Protein AF-W1WIL5-F1 (afdb_monomer)

Sequence (228 aa):
RIARNIQVMLQTEFELRQPVDPVGGSWYVETLAAELCEKIWTEFQTIESKGGIIAALKEGYPQAQVKAILEERFKNLAFRKDVAVGNNMYANMTEELLDPKPENQETLCQKRAAQIDEYLAGAESDAVVKAQATLEASTTEPGALIGLIELGALQKLTIRQIRKALDAGDISSETIEPIIAHRWTEQFEALRMRTEAYKQRTKDNVKVFLANMGPIPQHKPRADFSTG

Nearest PDB structures (foldseek):
  2xiq-assembly1_A  TM=7.903E-01  e=1.572E-05  Homo sapiens
  5req-assembly1_A  TM=6.987E-01  e=3.524E-05  Propionibacterium freudenreichii subsp. shermanii
  6oxd-assembly1_A  TM=7.758E-01  e=1.577E-04  Mycobacterium tuberculosis
  8gju-assembly2_L  TM=7.331E-01  e=1.488E-04  Homo sapiens
  8gju-assembly1_K  TM=7.292E-01  e=2.806E-04  Homo sapiens

pLDDT: mean 90.78, std 6.29, range [60.44, 98.56]

Solvent-accessible surface area (backbone atoms only — not comparable to full-atom values): 13749 Å² total; per-residue (Å²): 110,68,77,59,47,53,56,47,43,44,56,73,73,65,45,70,76,58,64,82,66,80,60,69,86,34,69,67,58,51,50,52,50,51,55,48,51,54,52,51,50,55,50,50,54,54,33,48,75,53,68,26,66,69,46,28,41,63,71,38,49,64,52,52,56,54,48,52,54,48,54,49,51,50,48,31,38,74,70,58,75,42,81,45,80,54,65,81,38,79,52,63,92,80,68,77,80,75,85,79,82,77,78,62,59,68,62,50,50,54,54,50,50,53,53,50,54,56,57,51,70,75,43,57,67,71,55,36,52,52,38,43,52,54,35,30,69,48,63,89,51,66,71,60,38,52,53,47,52,52,53,24,46,73,44,60,47,47,74,67,54,50,51,52,24,42,68,69,23,91,60,87,78,85,80,60,83,79,80,80,88,77,63,94,59,48,69,61,51,52,51,50,53,52,48,50,54,46,23,71,73,68,74,46,75,91,82,82,87,86,82,86,82,77,66,63,88,83,45,48,73,61,50,51,64,74,78,106

Structure (mmCIF, N/CA/C/O backbone):
data_AF-W1WIL5-F1
#
_entry.id   AF-W1WIL5-F1
#
loop_
_atom_site.group_PDB
_atom_site.id
_atom_site.type_symbol
_atom_site.label_atom_id
_atom_site.label_alt_id
_atom_site.label_comp_id
_atom_site.label_asym_id
_atom_site.label_entity_id
_atom_site.label_seq_id
_atom_site.pdbx_PDB_ins_code
_atom_site.Cartn_x
_atom_site.Cartn_y
_atom_site.Cartn_z
_atom_site.occupancy
_atom_site.B_iso_or_equiv
_atom_site.auth_seq_id
_atom_site.auth_comp_id
_atom_site.auth_asym_id
_atom_site.auth_atom_id
_atom_site.pdbx_PDB_model_num
ATOM 1 N N . ARG A 1 1 ? 17.143 -2.310 13.313 1.00 93.00 1 ARG A N 1
ATOM 2 C CA . ARG A 1 1 ? 18.545 -1.821 13.211 1.00 93.00 1 ARG A CA 1
ATOM 3 C C . ARG A 1 1 ? 18.923 -1.476 11.772 1.00 93.00 1 ARG A C 1
ATOM 5 O O . ARG A 1 1 ? 19.133 -0.305 11.519 1.00 93.00 1 ARG A O 1
ATOM 12 N N . ILE A 1 2 ? 18.949 -2.441 10.838 1.00 96.38 2 ILE A N 1
ATOM 13 C CA . ILE A 1 2 ? 19.385 -2.215 9.441 1.00 96.38 2 ILE A CA 1
ATOM 14 C C . ILE A 1 2 ? 18.593 -1.087 8.757 1.00 96.38 2 ILE A C 1
ATOM 16 O O . ILE A 1 2 ? 19.195 -0.103 8.351 1.00 96.38 2 ILE A O 1
ATOM 20 N N . ALA A 1 3 ? 17.257 -1.172 8.732 1.00 96.62 3 ALA A N 1
ATOM 21 C CA . ALA A 1 3 ? 16.403 -0.162 8.089 1.00 96.62 3 ALA A CA 1
ATOM 22 C C . ALA A 1 3 ? 16.653 1.274 8.594 1.00 96.62 3 ALA A C 1
ATOM 24 O O . ALA A 1 3 ? 16.718 2.210 7.806 1.00 96.62 3 ALA A O 1
ATOM 25 N N . ARG A 1 4 ? 16.866 1.442 9.908 1.00 96.94 4 ARG A N 1
ATOM 26 C CA . ARG A 1 4 ? 17.203 2.742 10.508 1.00 96.94 4 ARG A CA 1
ATOM 27 C C . ARG A 1 4 ? 18.601 3.206 10.098 1.00 96.94 4 ARG A C 1
ATOM 29 O O . ARG A 1 4 ? 18.774 4.367 9.755 1.00 96.94 4 ARG A O 1
ATOM 36 N N . ASN A 1 5 ? 19.593 2.317 10.142 1.00 97.12 5 ASN A N 1
ATOM 37 C CA . ASN A 1 5 ? 20.977 2.680 9.841 1.00 97.12 5 ASN A CA 1
ATOM 38 C C . ASN A 1 5 ? 21.163 3.106 8.381 1.00 97.12 5 ASN A C 1
ATOM 40 O O . ASN A 1 5 ? 21.984 3.976 8.135 1.00 97.12 5 ASN A O 1
ATOM 44 N N . ILE A 1 6 ? 20.385 2.562 7.436 1.00 96.69 6 ILE A N 1
ATOM 45 C CA . ILE A 1 6 ? 20.389 3.038 6.042 1.00 96.69 6 ILE A CA 1
ATOM 46 C C . ILE A 1 6 ? 20.091 4.540 5.990 1.00 96.69 6 ILE A C 1
ATOM 48 O O . ILE A 1 6 ? 20.844 5.286 5.376 1.00 96.69 6 ILE A O 1
ATOM 52 N N . GLN A 1 7 ? 19.053 5.003 6.693 1.00 95.19 7 GLN A N 1
ATOM 53 C CA . GLN A 1 7 ? 18.727 6.432 6.742 1.00 95.19 7 GLN A CA 1
ATOM 54 C C . GLN A 1 7 ? 19.847 7.259 7.384 1.00 95.19 7 GLN A C 1
ATOM 56 O O . GLN A 1 7 ? 20.157 8.338 6.892 1.00 95.19 7 GLN A O 1
ATOM 61 N N . VAL A 1 8 ? 20.476 6.745 8.448 1.00 95.12 8 VAL A N 1
ATOM 62 C CA . VAL A 1 8 ? 21.611 7.420 9.101 1.00 95.12 8 VAL A CA 1
ATOM 63 C C . VAL A 1 8 ? 22.783 7.562 8.129 1.00 95.12 8 VAL A C 1
ATOM 65 O O . VAL A 1 8 ? 23.245 8.677 7.927 1.00 95.12 8 VAL A O 1
ATOM 68 N N . MET A 1 9 ? 23.196 6.484 7.453 1.00 95.50 9 MET A N 1
ATOM 69 C CA . MET A 1 9 ? 24.290 6.519 6.470 1.00 95.50 9 MET A CA 1
ATOM 70 C C . MET A 1 9 ? 24.007 7.519 5.336 1.00 95.50 9 MET A C 1
ATOM 72 O O . MET A 1 9 ? 24.861 8.343 5.017 1.00 95.50 9 MET A O 1
ATOM 76 N N . LEU A 1 10 ? 22.785 7.526 4.783 1.00 94.94 10 LEU A N 1
ATOM 77 C CA . LEU A 1 10 ? 22.356 8.512 3.773 1.00 94.94 10 LEU A CA 1
ATOM 78 C C . LEU A 1 10 ? 22.500 9.962 4.257 1.00 94.94 10 LEU A C 1
ATOM 80 O O . LEU A 1 10 ? 22.855 10.837 3.471 1.00 94.94 10 LEU A O 1
ATOM 84 N N . GLN A 1 11 ? 22.262 10.221 5.543 1.00 93.56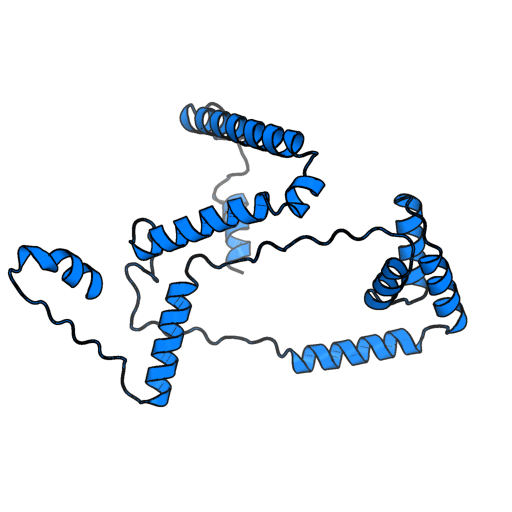 11 GLN A N 1
ATOM 85 C CA . GLN A 1 11 ? 22.325 11.564 6.121 1.00 93.56 11 GLN A CA 1
ATOM 86 C C . GLN A 1 11 ? 23.726 12.007 6.548 1.00 93.56 11 GLN A C 1
ATOM 88 O O . GLN A 1 11 ? 24.012 13.210 6.488 1.00 93.56 11 GLN A O 1
ATOM 93 N N . THR A 1 12 ? 24.545 11.086 7.063 1.00 93.69 12 THR A N 1
ATOM 94 C CA . THR A 1 12 ? 25.808 11.408 7.746 1.00 93.69 12 THR A CA 1
ATOM 95 C C . THR A 1 12 ? 27.050 11.028 6.957 1.00 93.69 12 THR A C 1
ATOM 97 O O . THR A 1 12 ? 28.085 11.638 7.182 1.00 93.69 12 THR A O 1
ATOM 100 N N . GLU A 1 13 ? 26.967 10.041 6.063 1.00 95.38 13 GLU A N 1
ATOM 101 C CA . GLU A 1 13 ? 28.122 9.532 5.307 1.00 95.38 13 GLU A CA 1
ATOM 102 C C . GLU A 1 13 ? 28.045 9.894 3.822 1.00 95.38 13 GLU A C 1
ATOM 104 O O . GLU A 1 13 ? 29.056 10.242 3.224 1.00 95.38 13 GLU A O 1
ATOM 109 N N . PHE A 1 14 ? 26.847 9.856 3.227 1.00 93.75 14 PHE A N 1
ATOM 110 C CA . PHE A 1 14 ? 26.652 10.159 1.801 1.00 93.75 14 PHE A CA 1
ATOM 111 C C . PHE A 1 14 ? 26.292 11.625 1.513 1.00 93.75 14 PHE A C 1
ATOM 113 O O . PHE A 1 14 ? 26.067 11.979 0.361 1.00 93.75 14 PHE A O 1
ATOM 120 N N . GLU A 1 15 ? 26.204 12.464 2.551 1.00 85.56 15 GLU A N 1
ATOM 121 C CA . GLU A 1 15 ? 25.925 13.909 2.471 1.00 85.56 15 GLU A CA 1
ATOM 122 C C . GLU A 1 15 ? 24.695 14.315 1.629 1.00 85.56 15 GLU A C 1
ATOM 124 O O . GLU A 1 15 ? 24.558 15.474 1.249 1.00 85.56 15 GLU A O 1
ATOM 129 N N . LEU A 1 16 ? 23.714 13.424 1.432 1.00 90.06 16 LEU A N 1
ATOM 130 C CA . LEU A 1 16 ? 22.527 13.663 0.586 1.00 90.06 16 LEU A CA 1
ATOM 131 C C . LEU A 1 16 ? 21.561 14.749 1.105 1.00 90.06 16 LEU A C 1
ATOM 133 O O . LEU A 1 16 ? 20.475 14.933 0.562 1.00 90.06 16 LEU A O 1
ATOM 137 N N . ARG A 1 17 ? 21.926 15.463 2.173 1.00 92.75 17 ARG A N 1
ATOM 138 C CA . ARG A 1 17 ? 21.179 16.615 2.701 1.00 92.75 17 ARG A CA 1
ATOM 139 C C . ARG A 1 17 ? 21.551 17.930 2.011 1.00 92.75 17 ARG A C 1
ATOM 141 O O . ARG A 1 17 ? 20.881 18.930 2.256 1.00 92.75 17 ARG A O 1
ATOM 148 N N . GLN A 1 18 ? 22.617 17.947 1.212 1.00 91.31 18 GLN A N 1
ATOM 149 C CA . GLN A 1 18 ? 23.102 19.136 0.518 1.00 91.31 18 GLN A CA 1
ATOM 150 C C . GLN A 1 18 ? 23.731 18.760 -0.838 1.00 91.31 18 GLN A C 1
ATOM 152 O O . GLN A 1 18 ? 24.445 17.761 -0.904 1.00 91.31 18 GLN A O 1
ATOM 157 N N . PRO A 1 19 ? 23.513 19.544 -1.911 1.00 92.62 19 PRO A N 1
ATOM 158 C CA . PRO A 1 19 ? 22.674 20.746 -1.986 1.00 92.62 19 PRO A CA 1
ATOM 159 C C . PRO A 1 19 ? 21.167 20.430 -1.938 1.00 92.62 19 PRO A C 1
ATOM 161 O O . PRO A 1 19 ? 20.758 19.273 -1.998 1.00 92.62 19 PRO A O 1
ATOM 164 N N . VAL A 1 20 ? 20.338 21.472 -1.808 1.00 94.50 20 VAL A N 1
ATOM 165 C CA . VAL A 1 20 ? 18.885 21.344 -2.003 1.00 94.50 20 VAL A CA 1
ATOM 166 C C . VAL A 1 20 ? 18.628 20.987 -3.465 1.00 94.50 20 VAL A C 1
ATOM 168 O O . VAL A 1 20 ? 19.189 21.633 -4.343 1.00 94.50 20 VAL A O 1
ATOM 171 N N . ASP A 1 21 ? 17.790 19.973 -3.689 1.00 94.81 21 ASP A N 1
ATOM 172 C CA . ASP A 1 21 ? 17.405 19.461 -5.009 1.00 94.81 21 ASP A CA 1
ATOM 173 C C . ASP A 1 21 ? 18.592 19.251 -5.978 1.00 94.81 21 ASP A C 1
ATOM 175 O O . ASP A 1 21 ? 18.739 19.961 -6.974 1.00 94.81 21 ASP A O 1
ATOM 179 N N . PRO A 1 22 ? 19.469 18.263 -5.712 1.00 93.62 22 PRO A N 1
ATOM 180 C CA . PRO A 1 22 ? 20.665 18.039 -6.525 1.00 93.62 22 PRO A CA 1
ATOM 181 C C . PRO A 1 22 ? 20.364 17.610 -7.969 1.00 93.62 22 PRO A C 1
ATOM 183 O O . PRO A 1 22 ? 21.276 17.588 -8.794 1.00 93.62 22 PRO A O 1
ATOM 186 N N . VAL A 1 23 ? 19.120 17.225 -8.273 1.00 94.94 23 VAL A N 1
ATOM 187 C CA . VAL A 1 23 ? 18.687 16.818 -9.617 1.00 94.94 23 VAL A CA 1
ATOM 188 C C . VAL A 1 23 ? 17.998 17.947 -10.387 1.00 94.94 23 VAL A C 1
ATOM 190 O O . VAL A 1 23 ? 17.728 17.765 -11.575 1.00 94.94 23 VAL A O 1
ATOM 193 N N . GLY A 1 24 ? 17.755 19.099 -9.754 1.00 95.31 24 GLY A N 1
ATOM 194 C CA . GLY A 1 24 ? 17.152 20.269 -10.386 1.00 95.31 24 GLY A CA 1
ATOM 195 C C . GLY A 1 24 ? 17.955 20.745 -11.599 1.00 95.31 24 GLY A C 1
ATOM 196 O O . GLY A 1 24 ? 19.186 20.826 -11.573 1.00 95.31 24 GLY A O 1
ATOM 197 N N . GLY A 1 25 ? 17.260 21.020 -12.700 1.00 95.75 25 GLY A N 1
ATOM 198 C CA . GLY A 1 25 ? 17.864 21.365 -13.990 1.00 95.75 25 GLY A CA 1
ATOM 199 C C . GLY A 1 25 ? 18.382 20.170 -14.801 1.00 95.75 25 GLY A C 1
ATOM 200 O O . GLY A 1 25 ? 18.857 20.355 -15.925 1.00 95.75 25 GLY A O 1
ATOM 201 N N . SER A 1 26 ? 18.277 18.938 -14.291 1.00 97.94 26 SER A N 1
ATOM 202 C CA . SER A 1 26 ? 18.543 17.736 -15.084 1.00 97.94 26 SER A CA 1
ATOM 203 C C . SER A 1 26 ? 17.510 17.609 -16.194 1.00 97.94 26 SER A C 1
ATOM 205 O O . SER A 1 26 ? 16.343 17.346 -15.924 1.00 97.94 26 SER A O 1
ATOM 207 N N . TRP A 1 27 ? 17.942 17.710 -17.453 1.00 97.25 27 TRP A N 1
ATOM 208 C CA . TRP A 1 27 ? 17.042 17.589 -18.605 1.00 97.25 27 TRP A CA 1
ATOM 209 C C . TRP A 1 27 ? 16.1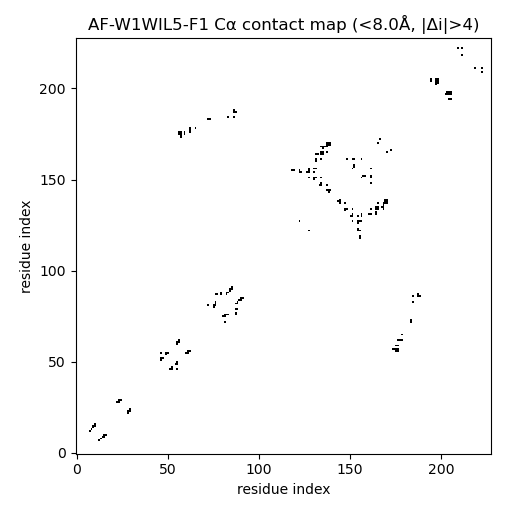36 16.349 -18.524 1.00 97.25 27 TRP A C 1
ATOM 211 O O . TRP A 1 27 ? 14.941 16.445 -18.785 1.00 97.25 27 TRP A O 1
ATOM 221 N N . TYR A 1 28 ? 16.674 15.199 -18.103 1.00 97.88 28 TYR A N 1
ATOM 222 C CA . TYR A 1 28 ? 15.898 13.963 -17.978 1.00 97.88 28 TYR A CA 1
ATOM 223 C C . TYR A 1 28 ? 14.867 14.017 -16.842 1.00 97.88 28 TYR A C 1
ATOM 225 O O . TYR A 1 28 ? 13.704 13.682 -17.059 1.00 97.88 28 TYR A O 1
ATOM 233 N N . VAL A 1 29 ? 15.277 14.433 -15.639 1.00 97.81 29 VAL A N 1
ATOM 234 C CA . VAL A 1 29 ? 14.386 14.437 -14.465 1.00 97.81 29 VAL A CA 1
ATOM 235 C C . VAL A 1 29 ? 13.316 15.515 -14.607 1.00 97.81 29 VAL A C 1
ATOM 237 O O . VAL A 1 29 ? 12.156 15.235 -14.331 1.00 97.81 29 VAL A O 1
ATOM 240 N N . GLU A 1 30 ? 13.680 16.695 -15.108 1.00 97.94 30 GLU A N 1
ATOM 241 C CA . GLU A 1 30 ? 12.746 17.795 -15.374 1.00 97.94 30 GLU A CA 1
ATOM 242 C C . GLU A 1 30 ? 11.703 17.401 -16.424 1.00 97.94 30 GLU A C 1
ATOM 244 O O . GLU A 1 30 ? 10.508 17.615 -16.229 1.00 97.94 30 GLU A O 1
ATOM 249 N N . THR A 1 31 ? 12.130 16.751 -17.514 1.00 98.12 31 THR A N 1
ATOM 250 C CA . THR A 1 31 ? 11.200 16.268 -18.548 1.00 98.12 31 THR A CA 1
ATOM 251 C C . THR A 1 31 ? 10.247 15.221 -17.976 1.00 98.12 31 THR A C 1
ATOM 253 O O . THR A 1 31 ? 9.035 15.318 -18.160 1.00 98.12 31 THR A O 1
ATOM 256 N N . LEU A 1 32 ? 10.768 14.247 -17.224 1.00 98.06 32 LEU A N 1
ATOM 257 C CA . LEU A 1 32 ? 9.941 13.211 -16.607 1.00 98.06 32 LEU A CA 1
ATOM 258 C C . LEU A 1 32 ? 8.972 13.793 -15.563 1.00 98.06 32 LEU A C 1
ATOM 260 O O . LEU A 1 32 ? 7.831 13.339 -15.465 1.00 98.06 32 LEU A O 1
ATOM 264 N N . ALA A 1 33 ? 9.403 14.796 -14.796 1.00 97.81 33 ALA A N 1
ATOM 265 C CA . ALA A 1 33 ? 8.557 15.500 -13.841 1.00 97.81 33 ALA A CA 1
ATOM 266 C C . ALA A 1 33 ? 7.420 16.250 -14.550 1.00 97.81 33 ALA A C 1
ATOM 268 O O . ALA A 1 33 ? 6.270 16.146 -14.123 1.00 97.81 33 ALA A O 1
ATOM 269 N N . ALA A 1 34 ? 7.712 16.936 -15.659 1.00 98.12 34 ALA A N 1
ATOM 270 C CA . ALA A 1 34 ? 6.701 17.609 -16.471 1.00 98.12 34 ALA A CA 1
ATOM 271 C C . ALA A 1 34 ? 5.668 16.616 -17.033 1.00 98.12 34 ALA A C 1
ATOM 273 O O . ALA A 1 34 ? 4.467 16.807 -16.836 1.00 98.12 34 ALA A O 1
ATOM 274 N N . GLU A 1 35 ? 6.116 15.508 -17.633 1.00 98.38 35 GLU A N 1
ATOM 275 C CA . GLU A 1 35 ? 5.221 14.460 -18.145 1.00 98.38 35 GLU A CA 1
ATOM 276 C C . GLU A 1 35 ? 4.346 13.841 -17.044 1.00 98.38 35 GLU A C 1
ATOM 278 O O . GLU A 1 35 ? 3.175 13.517 -17.269 1.00 98.38 35 GLU A O 1
ATOM 283 N N . LEU A 1 36 ? 4.905 13.646 -15.846 1.00 98.12 36 LEU A N 1
ATOM 284 C CA . LEU A 1 36 ? 4.160 13.132 -14.701 1.00 98.12 36 LEU A CA 1
ATOM 285 C C . LEU A 1 36 ? 3.073 14.123 -14.270 1.00 98.12 36 LEU A C 1
ATOM 287 O O . LEU A 1 36 ? 1.929 13.713 -14.067 1.00 98.12 36 LEU A O 1
ATOM 291 N N . CYS A 1 37 ? 3.404 15.412 -14.174 1.00 98.50 37 CYS A N 1
ATOM 292 C CA . CYS A 1 37 ? 2.454 16.472 -13.844 1.00 98.50 37 CYS A CA 1
ATOM 293 C C . CYS A 1 37 ? 1.302 16.545 -14.855 1.00 98.50 37 CYS A C 1
ATOM 295 O O . CYS A 1 37 ? 0.145 16.611 -14.444 1.00 98.50 37 CYS A O 1
ATOM 297 N N . GLU A 1 38 ? 1.586 16.473 -16.158 1.00 98.56 38 GLU A N 1
ATOM 298 C CA . GLU A 1 38 ? 0.558 16.488 -17.211 1.00 98.56 38 GLU A CA 1
ATOM 299 C C . GLU A 1 38 ? -0.405 15.296 -17.105 1.00 98.56 38 GLU A C 1
ATOM 301 O O . GLU A 1 38 ? -1.629 15.457 -17.188 1.00 98.56 38 GLU A O 1
ATOM 306 N N . LYS A 1 39 ? 0.130 14.092 -16.871 1.00 98.25 39 LYS A N 1
ATOM 307 C CA . LYS A 1 39 ? -0.680 12.875 -16.700 1.00 98.25 39 LYS A CA 1
ATOM 308 C C . LYS A 1 39 ? -1.532 12.935 -15.436 1.00 98.25 39 LYS A C 1
ATOM 310 O O . LYS A 1 39 ? -2.718 12.620 -15.491 1.00 98.25 39 LYS A O 1
ATOM 315 N N . ILE A 1 40 ? -0.954 13.378 -14.318 1.00 98.19 40 ILE A N 1
ATOM 316 C CA . ILE A 1 40 ? -1.680 13.572 -13.056 1.00 98.19 40 ILE A CA 1
ATOM 317 C C . ILE A 1 40 ? -2.800 14.599 -13.243 1.00 98.19 40 ILE A C 1
ATOM 319 O O . ILE A 1 40 ? -3.926 14.359 -12.814 1.00 98.19 40 ILE A O 1
ATOM 323 N N . TRP A 1 41 ? -2.524 15.719 -13.913 1.00 98.38 41 TRP A N 1
ATOM 324 C CA . TRP A 1 41 ? -3.522 16.757 -14.165 1.00 98.38 41 TRP A CA 1
ATOM 325 C C . TRP A 1 41 ? -4.695 16.245 -15.007 1.00 98.38 41 TRP A C 1
ATOM 327 O O . TRP A 1 41 ? -5.855 16.491 -14.677 1.00 98.38 41 TRP A O 1
ATOM 337 N N . THR A 1 42 ? -4.400 15.469 -16.050 1.00 98.38 42 THR A N 1
ATOM 338 C CA . THR A 1 42 ? -5.420 14.816 -16.885 1.00 98.38 42 THR A CA 1
ATOM 339 C C . THR A 1 42 ? -6.293 13.859 -16.062 1.00 98.38 42 THR A C 1
ATOM 341 O O . THR A 1 42 ? -7.518 13.832 -16.212 1.00 98.38 42 THR A O 1
ATOM 344 N N . GLU A 1 43 ? -5.685 13.098 -15.149 1.00 97.69 43 GLU A N 1
ATOM 345 C CA . GLU A 1 43 ? -6.414 12.201 -14.247 1.00 97.69 43 GLU A CA 1
ATOM 346 C C . GLU A 1 43 ? -7.314 12.984 -13.277 1.00 97.69 43 GLU A C 1
ATOM 348 O O . GLU A 1 43 ? -8.480 12.630 -13.095 1.00 97.69 43 GLU A O 1
ATOM 353 N N . PHE A 1 44 ? -6.830 14.101 -12.720 1.00 97.75 44 PHE A N 1
ATOM 354 C CA . PHE A 1 44 ? -7.644 14.995 -11.889 1.00 97.75 44 PHE A CA 1
ATOM 355 C C . PHE A 1 44 ? -8.867 15.517 -12.642 1.00 97.75 44 PHE A C 1
ATOM 357 O O . PHE A 1 44 ? -9.980 15.431 -12.130 1.00 97.75 44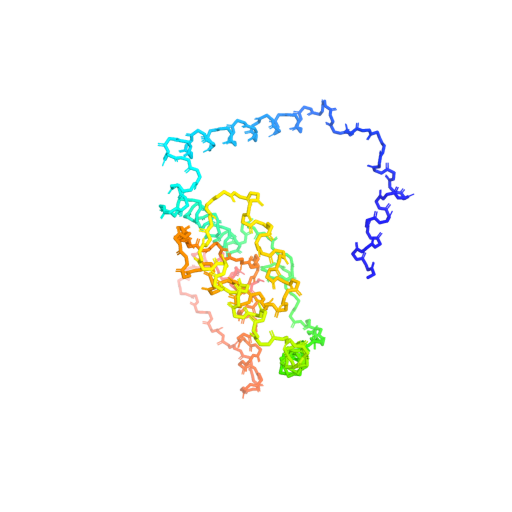 PHE A O 1
ATOM 364 N N . GLN A 1 45 ? -8.693 15.998 -13.874 1.00 98.25 45 GLN A N 1
ATOM 365 C CA . GLN A 1 45 ? -9.811 16.463 -14.702 1.00 98.25 45 GLN A CA 1
ATOM 366 C C . GLN A 1 45 ? -10.833 15.349 -14.966 1.00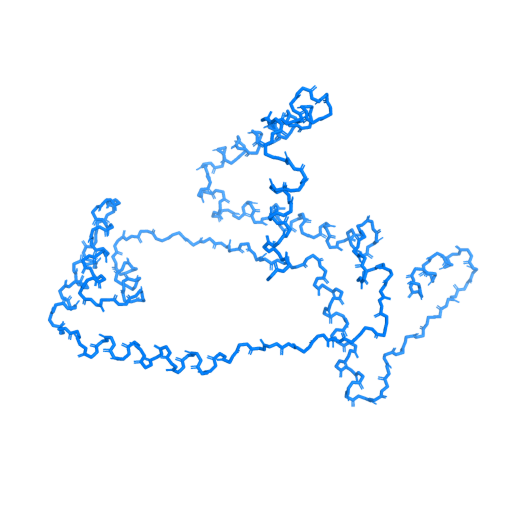 98.25 45 GLN A C 1
ATOM 368 O O . GLN A 1 45 ? -12.040 15.597 -14.957 1.00 98.25 45 GLN A O 1
ATOM 373 N N . THR A 1 46 ? -10.364 14.114 -15.149 1.00 97.62 46 THR A N 1
ATOM 374 C CA . THR A 1 46 ? -11.232 12.941 -15.307 1.00 97.62 46 THR A CA 1
ATOM 375 C C . THR A 1 46 ? -12.048 12.684 -14.039 1.00 97.62 46 THR A C 1
ATOM 377 O O . THR A 1 46 ? -13.263 12.504 -14.126 1.00 97.62 46 THR A O 1
ATOM 380 N N . ILE A 1 47 ? -11.425 12.735 -12.859 1.00 97.62 47 ILE A N 1
ATOM 381 C CA . ILE A 1 47 ? -12.113 12.578 -11.567 1.00 97.62 47 ILE A CA 1
ATOM 382 C C . ILE A 1 47 ? -13.138 13.700 -11.345 1.00 97.62 47 ILE A C 1
ATOM 384 O O . ILE A 1 47 ? -14.274 13.425 -10.959 1.00 97.62 47 ILE A O 1
ATOM 388 N N . GLU A 1 48 ? -12.787 14.951 -11.643 1.00 97.69 48 GLU A N 1
ATOM 389 C CA . GLU A 1 48 ? -13.713 16.084 -11.528 1.00 97.69 48 GLU A CA 1
ATOM 390 C C . GLU A 1 48 ? -14.913 15.937 -12.476 1.00 97.69 48 GLU A C 1
ATOM 392 O O . GLU A 1 48 ? -16.054 16.159 -12.071 1.00 97.69 48 GLU A O 1
ATOM 397 N N . SER A 1 49 ? -14.697 15.455 -13.707 1.00 97.25 49 SER A N 1
ATOM 398 C CA . SER A 1 49 ? -15.784 15.194 -14.668 1.00 97.25 49 SER A CA 1
ATOM 399 C C . SER A 1 49 ? -16.787 14.132 -14.193 1.00 97.25 49 SER A C 1
ATOM 401 O O . SER A 1 49 ? -17.935 14.122 -14.636 1.00 97.25 49 SER A O 1
ATOM 403 N N . LYS A 1 50 ? -16.376 13.268 -13.256 1.00 95.25 50 LYS A N 1
ATOM 404 C CA . LYS A 1 50 ? -17.213 12.247 -12.608 1.00 95.25 50 LYS A CA 1
ATOM 405 C C . LYS A 1 50 ? -17.980 12.769 -11.388 1.00 95.25 50 LYS A C 1
ATOM 407 O O . LYS A 1 50 ? -18.650 11.995 -10.713 1.00 95.25 50 LYS A O 1
ATOM 412 N N . GLY A 1 51 ? -17.885 14.064 -11.084 1.00 95.69 51 GLY A N 1
ATOM 413 C CA . GLY A 1 51 ? -18.485 14.658 -9.886 1.00 95.69 51 GLY A CA 1
ATOM 414 C C . GLY A 1 51 ? -17.578 14.599 -8.654 1.00 95.69 51 GLY A C 1
ATOM 415 O O . GLY A 1 51 ? -18.072 14.657 -7.527 1.00 95.69 51 GLY A O 1
ATOM 416 N N . GLY A 1 52 ? -16.264 14.475 -8.859 1.00 96.75 52 GLY A N 1
ATOM 417 C CA . GLY A 1 52 ? -15.249 14.502 -7.808 1.00 96.75 52 GLY A CA 1
ATOM 418 C C . GLY A 1 52 ? -14.899 13.125 -7.235 1.00 96.75 52 GLY A C 1
ATOM 419 O O . GLY A 1 52 ? -15.469 12.090 -7.591 1.00 96.75 52 GLY A O 1
ATOM 420 N N . ILE A 1 53 ? -13.932 13.109 -6.310 1.00 95.56 53 ILE A N 1
ATOM 421 C CA . ILE A 1 53 ? -13.320 11.866 -5.809 1.00 95.56 53 ILE A CA 1
ATOM 422 C C . ILE A 1 53 ? -14.309 10.932 -5.102 1.00 95.56 53 ILE A C 1
ATOM 424 O O . ILE A 1 53 ? -14.218 9.718 -5.256 1.00 95.56 53 ILE A O 1
ATOM 428 N N . ILE A 1 54 ? -15.279 11.472 -4.360 1.00 94.62 54 ILE A N 1
ATOM 429 C CA . ILE A 1 54 ? -16.255 10.656 -3.623 1.00 94.62 54 ILE A CA 1
ATOM 430 C C . ILE A 1 54 ? -17.163 9.903 -4.602 1.00 94.62 54 ILE A C 1
ATOM 432 O O . ILE A 1 54 ? -17.358 8.699 -4.448 1.00 94.62 54 ILE A O 1
ATOM 436 N N . ALA A 1 55 ? -17.679 10.582 -5.631 1.00 95.19 55 ALA A N 1
ATOM 437 C CA . ALA A 1 55 ? -18.498 9.952 -6.665 1.00 95.19 55 ALA A CA 1
ATOM 438 C C . ALA A 1 55 ? -17.691 8.901 -7.444 1.00 95.19 55 ALA A C 1
ATOM 440 O O . ALA A 1 55 ? -18.133 7.760 -7.576 1.00 95.19 55 ALA A O 1
ATOM 441 N N . ALA A 1 56 ? -16.461 9.235 -7.846 1.00 96.50 56 ALA A N 1
ATOM 442 C CA . ALA A 1 56 ? -15.569 8.303 -8.533 1.00 96.50 56 ALA A CA 1
ATOM 443 C C . ALA A 1 56 ? -15.252 7.045 -7.697 1.00 96.50 56 ALA A C 1
ATOM 445 O O . ALA A 1 56 ? -15.183 5.944 -8.242 1.00 96.50 56 ALA A O 1
ATOM 446 N N . LEU A 1 57 ? -15.087 7.183 -6.376 1.00 95.88 57 LEU A N 1
ATOM 447 C CA . LEU A 1 57 ? -14.864 6.056 -5.464 1.00 95.88 57 LEU A CA 1
ATOM 448 C C . LEU A 1 57 ? -16.103 5.169 -5.305 1.00 95.88 57 LEU A C 1
ATOM 450 O O . LEU A 1 57 ? -15.948 3.949 -5.231 1.00 95.88 57 LEU A O 1
ATOM 454 N N . LYS A 1 58 ? -17.312 5.749 -5.279 1.00 94.38 58 LYS A N 1
ATOM 455 C CA . LYS A 1 58 ? -18.576 4.986 -5.270 1.00 94.38 58 LYS A CA 1
ATOM 456 C C . LYS A 1 58 ? -18.788 4.208 -6.565 1.00 94.38 58 LYS A C 1
ATOM 458 O O . LYS A 1 58 ? -19.299 3.096 -6.531 1.00 94.38 58 LYS A O 1
ATOM 463 N N . GLU A 1 59 ? -18.377 4.782 -7.693 1.00 95.00 59 GLU A N 1
ATOM 464 C CA . GLU A 1 59 ? -18.374 4.108 -8.997 1.00 95.00 59 GLU A CA 1
ATOM 465 C C . GLU A 1 59 ? -17.280 3.033 -9.120 1.00 95.00 59 GLU A C 1
ATOM 467 O O . GLU A 1 59 ? -17.277 2.273 -10.087 1.00 95.00 59 GLU A O 1
ATOM 472 N N . GLY A 1 60 ? -16.333 2.966 -8.177 1.00 96.12 60 GLY A N 1
ATOM 473 C CA . GLY A 1 60 ? -15.220 2.016 -8.213 1.00 96.12 60 GLY A CA 1
ATOM 474 C C . GLY A 1 60 ? -14.124 2.368 -9.227 1.00 96.12 60 GLY A C 1
ATOM 475 O O . GLY A 1 60 ? -13.345 1.497 -9.619 1.00 96.12 60 GLY A O 1
ATOM 476 N N . TYR A 1 61 ? -14.058 3.621 -9.691 1.00 96.38 61 TYR A N 1
ATOM 477 C CA . TYR A 1 61 ? -13.157 4.016 -10.776 1.00 96.38 61 TYR A CA 1
ATOM 478 C C . TYR A 1 61 ? -11.665 3.860 -10.409 1.00 96.38 61 TYR A C 1
ATOM 480 O O . TYR A 1 61 ? -10.966 3.127 -11.116 1.00 96.38 61 TYR A O 1
ATOM 488 N N . PRO A 1 62 ? -11.150 4.432 -9.297 1.00 96.44 62 PRO A N 1
ATOM 489 C CA . PRO A 1 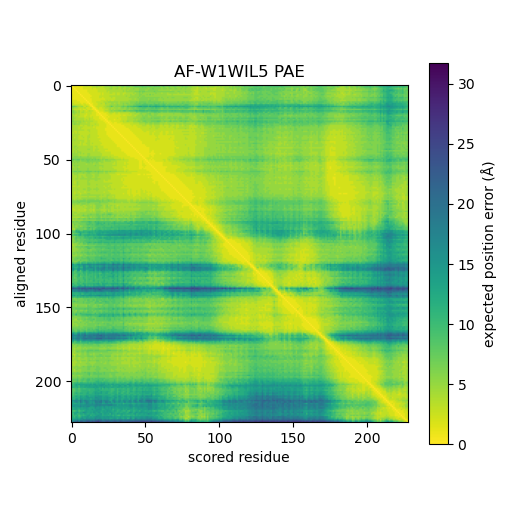62 ? -9.756 4.215 -8.898 1.00 96.44 62 PRO A CA 1
ATOM 490 C C . PRO A 1 62 ? -9.425 2.737 -8.642 1.00 96.44 62 PRO A C 1
ATOM 492 O O . PRO A 1 62 ? -8.338 2.271 -8.986 1.00 96.44 62 PRO A O 1
ATOM 495 N N . GLN A 1 63 ? -10.369 1.984 -8.071 1.00 97.25 63 GLN A N 1
ATOM 496 C CA . GLN A 1 63 ? -10.220 0.561 -7.774 1.00 97.25 63 GLN A CA 1
ATOM 497 C C . GLN A 1 63 ? -10.002 -0.245 -9.058 1.00 97.25 63 GLN A C 1
ATOM 499 O O . GLN A 1 63 ? -9.082 -1.062 -9.121 1.00 97.25 63 GLN A O 1
ATOM 504 N N . ALA A 1 64 ? -10.798 0.020 -10.098 1.00 96.81 64 ALA A N 1
ATOM 505 C CA . ALA A 1 64 ? -10.659 -0.630 -11.396 1.00 96.81 64 ALA A CA 1
ATOM 506 C C . ALA A 1 64 ? -9.299 -0.329 -12.050 1.00 96.81 64 ALA A C 1
ATOM 508 O O . ALA A 1 64 ? -8.638 -1.251 -12.532 1.00 96.81 64 ALA A O 1
ATOM 509 N N . GLN A 1 65 ? -8.844 0.928 -12.004 1.00 96.69 65 GLN A N 1
ATOM 510 C CA . GLN A 1 65 ? -7.556 1.342 -12.575 1.00 96.69 65 GLN A CA 1
ATOM 511 C C . GLN A 1 65 ? -6.374 0.660 -11.871 1.00 96.69 65 GLN A C 1
ATOM 513 O O . GLN A 1 65 ? -5.495 0.086 -12.519 1.00 96.69 65 GLN A O 1
ATOM 518 N N . VAL A 1 66 ? -6.367 0.659 -10.533 1.00 97.06 66 VAL A N 1
ATOM 519 C CA . VAL A 1 66 ? -5.310 0.003 -9.746 1.00 97.06 66 VAL A CA 1
ATOM 520 C C . VAL A 1 66 ? -5.318 -1.509 -9.966 1.00 97.06 66 VAL A C 1
ATOM 522 O O . VAL A 1 66 ? -4.253 -2.114 -10.115 1.00 97.06 66 VAL A O 1
ATOM 525 N N . LYS A 1 67 ? -6.502 -2.125 -10.048 1.00 96.69 67 LYS A N 1
ATOM 526 C CA . LYS A 1 67 ? -6.642 -3.556 -10.338 1.00 96.69 67 LYS A CA 1
ATOM 527 C C . LYS A 1 67 ? -6.094 -3.918 -11.719 1.00 96.69 67 LYS A C 1
ATOM 529 O O . LYS A 1 67 ? -5.364 -4.899 -11.827 1.00 96.69 67 LYS A O 1
ATOM 534 N N . ALA A 1 68 ? -6.372 -3.120 -12.748 1.00 97.56 68 ALA A N 1
ATOM 535 C CA . ALA A 1 68 ? -5.835 -3.354 -14.088 1.00 97.56 68 ALA A CA 1
ATOM 536 C C . ALA A 1 68 ? -4.294 -3.316 -14.104 1.00 97.56 68 ALA A C 1
ATOM 538 O O . ALA A 1 68 ? -3.654 -4.202 -14.672 1.00 97.56 68 ALA A O 1
ATOM 539 N N . ILE A 1 69 ? -3.686 -2.345 -13.409 1.00 96.62 69 ILE A N 1
ATOM 540 C CA . ILE A 1 69 ? -2.222 -2.251 -13.265 1.00 96.62 69 ILE A CA 1
ATOM 541 C C . ILE A 1 69 ? -1.663 -3.463 -12.512 1.00 96.62 69 ILE A C 1
ATOM 543 O O . ILE A 1 69 ? -0.616 -3.999 -12.882 1.00 96.62 69 ILE A O 1
ATOM 547 N N . LEU A 1 70 ? -2.341 -3.906 -11.451 1.00 96.25 70 LEU A N 1
ATOM 548 C CA . LEU A 1 70 ? -1.947 -5.091 -10.693 1.00 96.25 70 LEU A CA 1
ATOM 549 C C . LEU A 1 70 ? -1.959 -6.349 -11.574 1.00 96.25 70 LEU A C 1
ATOM 551 O O . LEU A 1 70 ? -0.984 -7.101 -11.579 1.00 96.25 70 LEU A O 1
ATOM 555 N N . GLU A 1 71 ? -3.032 -6.560 -12.338 1.00 96.25 71 GLU A N 1
ATOM 556 C CA . GLU A 1 71 ? -3.168 -7.687 -13.265 1.00 96.25 71 GLU A CA 1
ATOM 557 C C . GLU A 1 71 ? -2.077 -7.663 -14.343 1.00 96.25 71 GLU A C 1
ATOM 559 O O . GLU A 1 71 ? -1.461 -8.697 -14.625 1.00 96.25 71 GLU A O 1
ATOM 564 N N . GLU A 1 72 ? -1.767 -6.487 -14.896 1.00 97.06 72 GLU A N 1
ATOM 565 C CA . GLU A 1 72 ? -0.665 -6.329 -15.845 1.00 97.06 72 GLU A CA 1
ATOM 566 C C . GLU A 1 72 ? 0.692 -6.642 -15.200 1.00 97.06 72 GLU A C 1
ATOM 568 O O . GLU A 1 72 ? 1.495 -7.373 -15.781 1.00 97.06 72 GLU A O 1
ATOM 573 N N . ARG A 1 73 ? 0.953 -6.153 -13.983 1.00 96.12 73 ARG A N 1
ATOM 574 C CA . ARG A 1 73 ? 2.204 -6.433 -13.259 1.00 96.12 73 ARG A CA 1
ATOM 575 C C . ARG A 1 73 ? 2.364 -7.911 -12.933 1.00 96.12 73 ARG A C 1
ATOM 577 O O . ARG A 1 73 ? 3.451 -8.454 -13.120 1.00 96.12 73 ARG A O 1
ATOM 584 N N . PHE A 1 74 ? 1.301 -8.592 -12.509 1.00 96.75 74 PHE A N 1
ATOM 585 C CA . PHE A 1 74 ? 1.339 -10.042 -12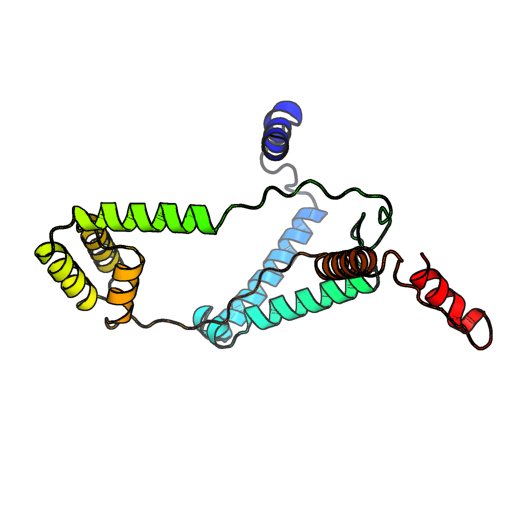.306 1.00 96.75 74 PHE A CA 1
ATOM 586 C C . PHE A 1 74 ? 1.598 -10.793 -13.608 1.00 96.75 74 PHE A C 1
ATOM 588 O O . PHE A 1 74 ? 2.415 -11.716 -13.635 1.00 96.75 74 PHE A O 1
ATOM 595 N N . LYS A 1 75 ? 0.979 -10.359 -14.708 1.00 95.81 75 LYS A N 1
ATOM 596 C CA . LYS A 1 75 ? 1.239 -10.916 -16.035 1.00 95.81 75 LYS A CA 1
ATOM 597 C C . LYS A 1 75 ? 2.702 -10.716 -16.448 1.00 95.81 75 LYS A C 1
ATOM 599 O O . LYS A 1 75 ? 3.354 -11.673 -16.863 1.00 95.81 75 LYS A O 1
ATOM 604 N N . ASN A 1 76 ? 3.239 -9.507 -16.303 1.00 96.00 76 ASN A N 1
ATOM 605 C CA . ASN A 1 76 ? 4.627 -9.189 -16.643 1.00 96.00 76 ASN A CA 1
ATOM 606 C C . ASN A 1 76 ? 5.617 -9.996 -15.797 1.00 96.00 76 ASN A C 1
ATOM 608 O O . ASN A 1 76 ? 6.604 -10.501 -16.335 1.00 96.00 76 ASN A O 1
ATOM 612 N N . LEU A 1 77 ? 5.328 -10.179 -14.508 1.00 94.69 77 LEU A N 1
ATOM 613 C CA . LEU A 1 77 ? 6.133 -11.001 -13.610 1.00 94.69 77 LEU A CA 1
ATOM 614 C C . LEU A 1 77 ? 6.098 -12.486 -14.009 1.00 94.69 77 LEU A C 1
ATOM 616 O O . LEU A 1 77 ? 7.141 -13.143 -14.020 1.00 94.69 77 LEU A O 1
ATOM 620 N N . ALA A 1 78 ? 4.927 -13.010 -14.388 1.00 92.06 78 ALA A N 1
ATOM 621 C CA . ALA A 1 78 ? 4.766 -14.387 -14.858 1.00 92.06 78 ALA A CA 1
ATOM 622 C C . ALA A 1 78 ? 5.527 -14.652 -16.167 1.00 92.06 78 ALA A C 1
ATOM 624 O O . ALA A 1 78 ? 6.122 -15.714 -16.327 1.00 92.06 78 ALA A O 1
ATOM 625 N N . PHE A 1 79 ? 5.567 -13.674 -17.077 1.00 90.62 79 PHE A N 1
ATOM 626 C CA . PHE A 1 79 ? 6.341 -13.752 -18.322 1.00 90.62 79 PHE A CA 1
ATOM 627 C C . PHE A 1 79 ? 7.811 -13.332 -18.172 1.00 90.62 79 PHE A C 1
ATOM 629 O O . PHE A 1 79 ? 8.516 -13.252 -19.177 1.00 90.62 79 PHE A O 1
ATOM 636 N N . ARG A 1 80 ? 8.281 -13.050 -16.946 1.00 89.62 80 ARG A N 1
ATOM 637 C CA . ARG A 1 80 ? 9.633 -12.533 -16.653 1.00 89.62 80 ARG A CA 1
ATOM 638 C C . ARG A 1 80 ? 10.001 -11.263 -17.437 1.00 89.62 80 ARG A C 1
ATOM 640 O O . ARG A 1 80 ? 11.180 -10.961 -17.602 1.00 89.62 80 ARG A O 1
ATOM 647 N N . LYS A 1 81 ? 9.004 -10.506 -17.909 1.00 94.12 81 LYS A N 1
ATOM 648 C CA . LYS A 1 81 ? 9.213 -9.142 -18.417 1.00 94.12 81 LYS A CA 1
ATOM 649 C C . LYS A 1 81 ? 9.653 -8.239 -17.267 1.00 94.12 81 LYS A C 1
ATOM 651 O O . LYS A 1 81 ? 10.580 -7.454 -17.422 1.00 94.12 81 LYS A O 1
ATOM 656 N N . ASP A 1 82 ? 9.024 -8.442 -16.112 1.00 95.50 82 ASP A N 1
ATOM 657 C CA . ASP A 1 82 ? 9.465 -7.901 -14.836 1.00 95.50 82 ASP A CA 1
ATOM 658 C C . ASP A 1 82 ? 10.255 -8.974 -14.076 1.00 95.50 82 ASP A C 1
ATOM 660 O O . ASP A 1 82 ? 9.823 -10.126 -13.968 1.00 95.50 82 ASP A O 1
ATOM 664 N N . VAL A 1 83 ? 11.421 -8.603 -13.544 1.00 94.19 83 VAL A N 1
ATOM 665 C CA . VAL A 1 83 ? 12.342 -9.529 -12.873 1.00 94.19 83 VAL A CA 1
ATOM 666 C C . VAL A 1 83 ? 12.349 -9.270 -11.369 1.00 94.19 83 VAL A C 1
ATOM 668 O O . VAL A 1 83 ? 12.750 -8.200 -10.916 1.00 94.19 83 VAL A O 1
ATOM 671 N N . ALA A 1 84 ? 11.956 -10.282 -10.596 1.00 94.50 84 ALA A N 1
ATOM 672 C CA . ALA A 1 84 ? 12.078 -10.330 -9.144 1.00 94.50 84 ALA A CA 1
ATOM 673 C C . ALA A 1 84 ? 13.136 -11.376 -8.760 1.00 94.50 84 ALA A C 1
ATOM 675 O O . ALA A 1 84 ? 12.870 -12.584 -8.725 1.00 94.50 84 ALA A O 1
ATOM 676 N N . VAL A 1 85 ? 14.354 -10.892 -8.501 1.00 93.44 85 VAL A N 1
ATOM 677 C CA . VAL A 1 85 ? 15.517 -11.721 -8.151 1.00 93.44 85 VAL A CA 1
ATOM 678 C C . VAL A 1 85 ? 15.250 -12.500 -6.864 1.00 93.44 85 VAL A C 1
ATOM 680 O O . VAL A 1 85 ? 14.786 -11.931 -5.882 1.00 93.44 85 VAL A O 1
ATOM 683 N N . GLY A 1 86 ? 15.551 -13.799 -6.880 1.00 90.31 86 GLY A N 1
ATOM 684 C CA . GLY A 1 86 ? 15.274 -14.724 -5.778 1.00 90.31 86 GLY A CA 1
ATOM 685 C C . GLY A 1 86 ? 13.893 -15.381 -5.853 1.00 90.31 86 GLY A C 1
ATOM 686 O O . GLY A 1 86 ? 13.675 -16.395 -5.193 1.00 90.31 86 GLY A O 1
ATOM 687 N N . ASN A 1 87 ? 12.991 -14.873 -6.704 1.00 90.62 87 ASN A N 1
ATOM 688 C CA . ASN A 1 87 ? 11.637 -15.402 -6.876 1.00 90.62 87 ASN A CA 1
ATOM 689 C C . ASN A 1 87 ? 11.427 -15.975 -8.282 1.00 90.62 87 ASN A C 1
ATOM 691 O O . ASN A 1 87 ? 11.458 -17.190 -8.456 1.00 90.62 87 ASN A O 1
ATOM 695 N N . ASN A 1 88 ? 11.196 -15.126 -9.291 1.00 89.88 88 ASN A N 1
ATOM 696 C CA . ASN A 1 88 ? 10.920 -15.591 -10.658 1.00 89.88 88 ASN A CA 1
ATOM 697 C C . ASN A 1 88 ? 12.192 -15.782 -11.500 1.00 89.88 88 ASN A C 1
ATOM 699 O O . ASN A 1 88 ? 12.123 -16.383 -12.572 1.00 89.88 88 ASN A O 1
ATOM 703 N N . MET A 1 89 ? 13.326 -15.268 -11.015 1.00 89.00 89 MET A N 1
ATOM 704 C CA . MET A 1 89 ? 14.637 -15.334 -11.649 1.00 89.00 89 MET A CA 1
ATOM 705 C C . MET A 1 89 ? 15.706 -15.555 -10.578 1.00 89.00 89 MET A C 1
ATOM 707 O O . MET A 1 89 ? 15.691 -14.886 -9.544 1.00 89.00 89 MET A O 1
ATOM 711 N N . TYR A 1 90 ? 16.642 -16.471 -10.832 1.00 88.56 90 TYR A N 1
ATOM 712 C CA . TYR A 1 90 ? 17.715 -16.834 -9.893 1.00 88.56 90 TYR A CA 1
ATOM 713 C C . TYR A 1 90 ? 17.196 -17.260 -8.506 1.00 88.56 90 TYR A C 1
ATOM 715 O O . TYR A 1 90 ? 17.701 -16.817 -7.476 1.00 88.56 90 TYR A O 1
ATOM 723 N N . ALA A 1 91 ? 16.155 -18.097 -8.476 1.00 87.94 91 ALA A N 1
ATOM 724 C CA . ALA A 1 91 ? 15.592 -18.608 -7.231 1.00 87.94 91 ALA A CA 1
ATOM 725 C C . ALA A 1 91 ? 16.579 -19.540 -6.510 1.00 87.94 91 ALA A C 1
ATOM 727 O O . ALA A 1 91 ? 17.187 -20.422 -7.121 1.00 87.94 91 ALA A O 1
ATOM 728 N N . ASN A 1 92 ? 16.715 -19.370 -5.193 1.00 88.31 92 ASN A N 1
ATOM 729 C CA . ASN A 1 92 ? 17.553 -20.240 -4.375 1.00 88.31 92 ASN A CA 1
ATOM 730 C C . ASN A 1 92 ? 16.755 -21.461 -3.887 1.00 88.31 92 ASN A C 1
ATOM 732 O O . ASN A 1 92 ? 15.992 -21.382 -2.927 1.00 88.31 92 ASN A O 1
ATOM 736 N N . MET A 1 93 ? 16.972 -22.610 -4.530 1.00 82.50 93 MET A N 1
ATOM 737 C CA . MET A 1 93 ? 16.276 -23.866 -4.213 1.00 82.50 93 MET A CA 1
ATOM 738 C C . MET A 1 93 ? 16.662 -24.472 -2.855 1.00 82.50 93 MET A C 1
ATOM 740 O O . MET A 1 93 ? 15.975 -25.373 -2.376 1.00 82.50 93 MET A O 1
ATOM 744 N N . THR A 1 94 ? 17.754 -24.008 -2.243 1.00 86.88 94 THR A N 1
ATOM 745 C CA . THR A 1 94 ? 18.245 -24.485 -0.940 1.00 86.88 94 THR A CA 1
ATOM 746 C C . THR A 1 94 ? 18.092 -23.437 0.157 1.00 86.88 94 THR A C 1
ATOM 748 O O . THR A 1 94 ? 18.728 -23.549 1.199 1.00 86.88 94 THR A O 1
ATOM 751 N N . GLU A 1 95 ? 17.314 -22.381 -0.077 1.00 86.06 95 GLU A N 1
ATOM 752 C CA . GLU A 1 95 ? 17.092 -21.354 0.934 1.00 86.06 95 GLU A CA 1
ATOM 753 C C . GLU A 1 95 ? 16.340 -21.924 2.142 1.00 86.06 95 GLU A C 1
ATOM 755 O O . GLU A 1 95 ? 15.254 -22.499 2.016 1.00 86.06 95 GLU A O 1
ATOM 760 N N . GLU A 1 96 ? 16.918 -21.702 3.319 1.00 85.06 96 GLU A N 1
ATOM 761 C CA . GLU A 1 96 ? 16.289 -21.979 4.602 1.00 85.06 96 GLU A CA 1
ATOM 762 C C . GLU A 1 96 ? 15.381 -20.811 4.988 1.00 85.06 96 GLU A C 1
ATOM 764 O O . GLU A 1 96 ? 15.795 -19.650 4.991 1.00 85.06 96 GLU A O 1
ATOM 769 N N . LEU A 1 97 ? 14.126 -21.120 5.313 1.00 82.44 97 LEU A N 1
ATOM 770 C CA . LEU A 1 97 ? 13.188 -20.108 5.782 1.00 82.44 97 LEU A CA 1
ATOM 771 C C . LEU A 1 97 ? 13.657 -19.561 7.130 1.00 82.44 97 LEU A C 1
ATOM 773 O O . LEU A 1 97 ? 14.025 -20.316 8.030 1.00 82.44 97 LEU A O 1
ATOM 777 N N . LEU A 1 98 ? 13.594 -18.239 7.276 1.00 86.56 98 LEU A N 1
ATOM 778 C CA . LEU A 1 98 ? 13.791 -17.599 8.570 1.00 86.56 98 LEU A CA 1
ATOM 779 C C . LEU A 1 98 ? 12.735 -18.103 9.552 1.00 86.56 98 LEU A C 1
ATOM 781 O O . LEU A 1 98 ? 11.574 -18.249 9.172 1.00 86.56 98 LEU A O 1
ATOM 785 N N . ASP A 1 99 ? 13.133 -18.302 10.808 1.00 85.12 99 ASP A N 1
ATOM 786 C CA . ASP A 1 99 ? 12.206 -18.627 11.890 1.00 85.12 99 ASP A CA 1
ATOM 787 C C . ASP A 1 99 ? 11.198 -17.476 12.051 1.00 85.12 99 ASP A C 1
ATOM 789 O O . ASP A 1 99 ? 11.582 -16.373 12.479 1.00 85.12 99 ASP A O 1
ATOM 793 N N . PRO A 1 100 ? 9.927 -17.666 11.642 1.00 82.31 100 PRO A N 1
ATOM 794 C CA . PRO A 1 100 ? 8.938 -16.628 11.809 1.00 82.31 100 PRO A CA 1
ATOM 795 C C . PRO A 1 100 ? 8.708 -16.456 13.306 1.00 82.31 100 PRO A C 1
ATOM 797 O O . PRO A 1 100 ? 8.550 -17.420 14.046 1.00 82.31 100 PRO A O 1
ATOM 800 N N . LYS A 1 101 ? 8.643 -15.209 13.764 1.00 85.81 101 LYS A N 1
ATOM 801 C CA . LYS A 1 101 ? 8.193 -14.892 15.121 1.00 85.81 101 LYS A CA 1
ATOM 802 C C . LYS A 1 101 ? 6.727 -14.487 15.036 1.00 85.81 101 LYS A C 1
ATOM 804 O O . LYS A 1 101 ? 6.465 -13.289 14.923 1.00 85.81 101 LYS A O 1
ATOM 809 N N . PRO A 1 102 ? 5.777 -15.442 14.990 1.00 85.50 102 PRO A N 1
ATOM 810 C CA . PRO A 1 102 ? 4.373 -15.093 14.911 1.00 85.50 102 PRO A CA 1
ATOM 811 C C . PRO A 1 102 ? 3.972 -14.339 16.174 1.00 85.50 102 PRO A C 1
ATOM 813 O O . PRO A 1 102 ? 4.350 -14.695 17.293 1.00 85.50 102 PRO A O 1
ATOM 816 N N . GLU A 1 103 ? 3.180 -13.293 15.993 1.00 89.50 103 GLU A N 1
ATOM 817 C CA . GLU A 1 103 ? 2.534 -12.635 17.114 1.00 89.50 103 GLU A CA 1
ATOM 818 C C . GLU A 1 103 ? 1.472 -13.577 17.690 1.00 89.50 103 GLU A C 1
ATOM 820 O O . GLU A 1 103 ? 0.635 -14.111 16.959 1.00 89.50 103 GLU A O 1
ATOM 825 N N . ASN A 1 104 ? 1.496 -13.802 19.006 1.00 92.00 104 ASN A N 1
ATOM 826 C CA . ASN A 1 104 ? 0.479 -14.615 19.668 1.00 92.00 104 ASN A CA 1
ATOM 827 C C . ASN A 1 104 ? -0.819 -13.803 19.787 1.00 92.00 104 ASN A C 1
ATOM 829 O O . ASN A 1 104 ? -1.059 -13.126 20.791 1.00 92.00 104 ASN A O 1
ATOM 833 N N . GLN A 1 105 ? -1.630 -13.861 18.732 1.00 92.75 105 GLN A N 1
ATOM 834 C CA . GLN A 1 105 ? -2.889 -13.128 18.628 1.00 92.75 105 GLN A CA 1
ATOM 835 C C . GLN A 1 105 ? -3.843 -13.461 19.774 1.00 92.75 105 GLN A C 1
ATOM 837 O O . GLN A 1 105 ? -4.445 -12.553 20.333 1.00 92.75 105 GLN A O 1
ATOM 842 N N . GLU A 1 106 ? -3.930 -14.726 20.187 1.00 93.75 106 GLU A N 1
ATOM 843 C CA . GLU A 1 106 ? -4.809 -15.144 21.281 1.00 93.75 106 GLU A CA 1
ATOM 844 C C . GLU A 1 106 ? -4.428 -14.457 22.598 1.00 93.75 106 GLU A C 1
ATOM 846 O O . GLU A 1 106 ? -5.271 -13.847 23.256 1.00 93.75 106 GLU A O 1
ATOM 851 N N . THR A 1 107 ? -3.138 -14.462 22.941 1.00 94.31 107 THR A N 1
ATOM 852 C CA . THR A 1 107 ? -2.637 -13.795 24.152 1.00 94.31 107 THR A CA 1
ATOM 853 C C . THR A 1 107 ? -2.835 -12.283 24.077 1.00 94.31 107 THR A C 1
ATOM 855 O O . THR A 1 107 ? -3.170 -11.651 25.079 1.00 94.31 107 THR A O 1
ATOM 858 N N . LEU A 1 108 ? -2.630 -11.676 22.904 1.00 95.19 108 LEU A N 1
ATOM 859 C CA . LEU A 1 108 ? -2.868 -10.246 22.702 1.00 95.19 108 LEU A CA 1
ATOM 860 C C . LEU A 1 108 ? -4.353 -9.896 22.852 1.00 95.19 108 LEU A C 1
ATOM 862 O O . LEU A 1 108 ? -4.674 -8.921 23.530 1.00 95.19 108 LEU A O 1
ATOM 866 N N . CYS A 1 109 ? -5.254 -10.707 22.295 1.00 94.62 109 CYS A N 1
ATOM 867 C CA . CYS A 1 109 ? -6.698 -10.549 22.443 1.00 94.62 109 CYS A CA 1
ATOM 868 C C . CYS A 1 109 ? -7.132 -10.683 23.905 1.00 94.62 109 CYS A C 1
ATOM 870 O O . CYS A 1 109 ? -7.853 -9.817 24.392 1.00 94.62 109 CYS A O 1
ATOM 872 N N . GLN A 1 110 ? -6.654 -11.703 24.625 1.00 95.75 110 GLN A N 1
ATOM 873 C CA . GLN A 1 110 ? -6.947 -11.891 26.051 1.00 95.75 110 GLN A CA 1
ATOM 874 C C . GLN A 1 110 ? -6.449 -10.706 26.890 1.00 95.75 110 GLN A C 1
ATOM 876 O O . GLN A 1 110 ? -7.207 -10.142 27.678 1.00 95.75 110 GLN A O 1
ATOM 881 N N . LYS A 1 111 ? -5.199 -10.269 26.673 1.00 96.44 111 LYS A N 1
ATOM 882 C CA . LYS A 1 111 ? -4.640 -9.077 27.334 1.00 96.44 111 LYS A CA 1
ATOM 883 C C . LYS A 1 111 ? -5.471 -7.834 27.042 1.00 96.44 111 LYS A C 1
ATOM 885 O O . LYS A 1 111 ? -5.726 -7.046 27.948 1.00 96.44 111 LYS A O 1
ATOM 890 N N . ARG A 1 112 ? -5.886 -7.643 25.788 1.00 94.75 112 ARG A N 1
ATOM 891 C CA . ARG A 1 112 ? -6.648 -6.458 25.398 1.00 94.75 112 ARG A CA 1
ATOM 892 C C . ARG A 1 112 ? -8.072 -6.480 25.943 1.00 94.75 112 ARG A C 1
ATOM 894 O O . ARG A 1 112 ? -8.554 -5.427 26.341 1.00 94.75 112 ARG A O 1
ATOM 901 N N . ALA A 1 113 ? -8.714 -7.644 25.997 1.00 94.69 113 ALA A N 1
ATOM 902 C CA . ALA A 1 113 ? -10.021 -7.814 26.623 1.00 94.69 113 ALA A CA 1
ATOM 903 C C . ALA A 1 113 ? -9.966 -7.436 28.109 1.00 94.69 113 ALA A C 1
ATOM 905 O O . ALA A 1 113 ? -10.707 -6.556 28.529 1.00 94.69 113 ALA A O 1
ATOM 906 N N . ALA A 1 114 ? -8.994 -7.972 28.857 1.00 95.56 114 ALA A N 1
ATOM 907 C CA . ALA A 1 114 ? -8.807 -7.631 30.268 1.00 95.56 114 ALA A CA 1
ATOM 908 C C . ALA A 1 114 ? -8.566 -6.125 30.494 1.00 95.56 114 ALA A C 1
ATOM 910 O O . ALA A 1 114 ? -9.140 -5.536 31.403 1.00 95.56 114 ALA A O 1
ATOM 911 N N . GLN A 1 115 ? -7.767 -5.478 29.634 1.00 94.12 115 GLN A N 1
ATOM 912 C CA . GLN A 1 115 ? -7.558 -4.024 29.685 1.00 94.12 115 GLN A CA 1
ATOM 913 C C . GLN A 1 115 ? -8.841 -3.226 29.428 1.00 94.12 115 GLN A C 1
ATOM 915 O O . GLN A 1 115 ? -9.020 -2.155 30.003 1.00 94.12 115 GLN A O 1
ATOM 920 N N . ILE A 1 116 ? -9.711 -3.704 28.534 1.00 92.12 116 ILE A N 1
ATOM 921 C CA . ILE A 1 116 ? -11.001 -3.062 28.257 1.00 92.12 116 ILE A CA 1
ATOM 922 C C . ILE A 1 116 ? -11.939 -3.240 29.454 1.00 92.12 116 ILE A C 1
ATOM 924 O O . ILE A 1 116 ? -12.572 -2.268 29.857 1.00 92.12 116 ILE A O 1
ATOM 928 N N . ASP A 1 117 ? -11.987 -4.431 30.049 1.00 92.19 117 ASP A N 1
ATOM 929 C CA . ASP A 1 117 ? -12.811 -4.701 31.231 1.00 92.19 117 ASP A CA 1
ATOM 930 C C . ASP A 1 117 ? -12.379 -3.831 32.421 1.00 92.19 117 ASP A C 1
ATOM 932 O O . ASP A 1 117 ? -13.218 -3.201 33.063 1.00 92.19 117 ASP A O 1
ATOM 936 N N . GLU A 1 118 ? -11.072 -3.709 32.673 1.00 92.44 118 GLU A N 1
ATOM 937 C CA . GLU A 1 118 ? -10.516 -2.814 33.699 1.00 92.44 118 GLU A CA 1
ATOM 938 C C . GLU A 1 118 ? -10.843 -1.340 33.414 1.00 92.44 118 GLU A C 1
ATOM 940 O O . GLU A 1 118 ? -11.264 -0.594 34.303 1.00 92.44 118 GLU A O 1
ATOM 945 N N . TYR A 1 119 ? -10.689 -0.914 32.158 1.00 89.81 119 TYR A N 1
ATOM 946 C CA . TYR A 1 119 ? -11.011 0.444 31.731 1.00 89.81 119 TYR A CA 1
ATOM 947 C C . TYR A 1 119 ? -12.485 0.788 31.991 1.00 89.81 119 TYR A C 1
ATOM 949 O O . TYR A 1 119 ? -12.773 1.853 32.551 1.00 89.81 119 TYR A O 1
ATOM 957 N N . LEU A 1 120 ? -13.395 -0.129 31.645 1.00 87.19 120 LEU A N 1
ATOM 958 C CA . LEU A 1 120 ? -14.840 0.012 31.832 1.00 87.19 120 LEU A CA 1
ATOM 959 C C . LEU A 1 120 ? -15.271 -0.115 33.300 1.00 87.19 120 LEU A C 1
ATOM 961 O O . LEU A 1 120 ? -16.217 0.556 33.701 1.00 87.19 120 LEU A O 1
ATOM 965 N N . ALA A 1 121 ? -14.575 -0.906 34.122 1.00 88.38 121 ALA A N 1
ATOM 966 C CA . ALA A 1 121 ? -14.896 -1.065 35.545 1.00 88.38 121 ALA A CA 1
ATOM 967 C C . ALA A 1 121 ? -14.798 0.255 36.329 1.00 88.38 121 ALA A C 1
ATOM 969 O O . ALA A 1 121 ? -15.531 0.470 37.290 1.00 88.38 121 ALA A O 1
ATOM 970 N N . GLY A 1 122 ? -13.908 1.157 35.910 1.00 84.31 122 GLY A N 1
ATOM 971 C CA . GLY A 1 122 ? -13.794 2.491 36.495 1.00 84.31 122 GLY A CA 1
ATOM 972 C C . GLY A 1 122 ? -14.685 3.549 35.838 1.00 84.31 122 GLY A C 1
ATOM 973 O O . GLY A 1 122 ? -14.391 4.732 36.013 1.00 84.31 122 GLY A O 1
ATOM 974 N N . ALA A 1 123 ? -15.644 3.175 34.988 1.00 85.38 123 ALA A N 1
ATOM 975 C CA . ALA A 1 123 ? -16.536 4.116 34.315 1.00 85.38 123 ALA A CA 1
ATOM 976 C C . ALA A 1 123 ? -17.816 4.345 35.127 1.00 85.38 123 ALA A C 1
ATOM 978 O O . ALA A 1 123 ? -18.450 3.405 35.602 1.00 85.38 123 ALA A O 1
ATOM 979 N N . GLU A 1 124 ? -18.219 5.607 35.261 1.00 86.69 124 GLU A N 1
ATOM 980 C CA . GLU A 1 124 ? -19.500 5.959 35.866 1.00 86.69 124 GLU A CA 1
ATOM 981 C C . GLU A 1 124 ? -20.625 5.687 34.856 1.00 86.69 124 GLU A C 1
ATOM 983 O O . GLU A 1 124 ? -20.688 6.317 33.798 1.00 86.69 124 GLU A O 1
ATOM 988 N N . SER A 1 125 ? -21.509 4.733 35.164 1.00 83.00 125 SER A N 1
ATOM 989 C CA . SER A 1 125 ? -22.520 4.245 34.213 1.00 83.00 125 SER A CA 1
ATOM 990 C C . SER A 1 125 ? -23.445 5.355 33.697 1.00 83.00 125 SER A C 1
ATOM 992 O O . SER A 1 125 ? -23.735 5.401 32.502 1.00 83.00 125 SER A O 1
ATOM 994 N N . ASP A 1 126 ? -23.838 6.295 34.559 1.00 85.44 126 ASP A N 1
ATOM 995 C CA . ASP A 1 126 ? -24.709 7.415 34.187 1.00 85.44 126 ASP A CA 1
ATOM 996 C C . ASP A 1 126 ? -24.016 8.409 33.246 1.00 85.44 126 ASP A C 1
ATOM 998 O O . ASP A 1 126 ? -24.642 8.940 32.323 1.00 85.44 126 ASP A O 1
ATOM 1002 N N . ALA A 1 127 ? -22.720 8.656 33.448 1.00 84.00 127 ALA A N 1
ATOM 1003 C CA . ALA A 1 127 ? -21.938 9.552 32.603 1.00 84.00 127 ALA A CA 1
ATOM 1004 C C . ALA A 1 127 ? -21.712 8.953 31.205 1.00 84.00 127 ALA A C 1
ATOM 1006 O O . ALA A 1 127 ? -21.837 9.662 30.203 1.00 84.00 127 ALA A O 1
ATOM 1007 N N . VAL A 1 128 ? -21.476 7.638 31.126 1.00 85.69 128 VAL A N 1
ATOM 1008 C CA . VAL A 1 128 ? -21.332 6.902 29.858 1.00 85.69 128 VAL A CA 1
ATOM 1009 C C . VAL A 1 128 ? -22.620 6.958 29.041 1.00 85.69 128 VAL A C 1
ATOM 1011 O O . VAL A 1 128 ? -22.576 7.279 27.854 1.00 85.69 128 VAL A O 1
ATOM 1014 N N . VAL A 1 129 ? -23.774 6.689 29.662 1.00 86.56 129 VAL A N 1
ATOM 1015 C CA . VAL A 1 129 ? -25.075 6.717 28.969 1.00 86.56 129 VAL A CA 1
ATOM 1016 C C . VAL A 1 129 ? -25.390 8.123 28.456 1.00 86.56 129 VAL A C 1
ATOM 1018 O O . VAL A 1 129 ? -25.818 8.276 27.313 1.00 86.56 129 VAL A O 1
ATOM 1021 N N . LYS A 1 130 ? -25.124 9.165 29.255 1.00 86.38 130 LYS A N 1
ATOM 1022 C CA . LYS A 1 130 ? -25.309 10.562 28.826 1.00 86.38 130 LYS A CA 1
ATOM 1023 C C . LYS A 1 130 ? -24.394 10.934 27.662 1.00 86.38 130 LYS A C 1
ATOM 1025 O O . LYS A 1 130 ? -24.847 11.560 26.703 1.00 86.38 130 LYS A O 1
ATOM 1030 N N . ALA A 1 131 ? -23.121 10.552 27.728 1.00 84.62 131 ALA A N 1
ATOM 1031 C CA . ALA A 1 131 ? -22.164 10.825 26.662 1.00 84.62 131 ALA A CA 1
ATOM 1032 C C . ALA A 1 131 ? -22.537 10.088 25.369 1.00 84.62 131 ALA A C 1
ATOM 1034 O O . ALA A 1 131 ? -22.482 10.681 24.293 1.00 84.62 131 ALA A O 1
ATOM 1035 N N . GLN A 1 132 ? -22.996 8.838 25.475 1.00 86.38 132 GLN A N 1
ATOM 1036 C CA . GLN A 1 132 ? -23.506 8.083 24.335 1.00 86.38 132 GLN A CA 1
ATOM 1037 C C . GLN A 1 132 ? -24.739 8.758 23.721 1.00 86.38 132 GLN A C 1
ATOM 1039 O O . GLN A 1 132 ? -24.750 8.985 22.519 1.00 86.38 132 GLN A O 1
ATOM 1044 N N . ALA A 1 133 ? -25.727 9.154 24.527 1.00 86.12 133 ALA A N 1
ATOM 1045 C CA . ALA A 1 133 ? -26.921 9.843 24.033 1.00 86.12 133 ALA A CA 1
ATOM 1046 C C . ALA A 1 133 ? -26.584 11.185 23.355 1.00 86.12 133 ALA A C 1
ATOM 1048 O O . ALA A 1 133 ? -27.176 11.542 22.339 1.00 86.12 133 ALA A O 1
ATOM 1049 N N . THR A 1 134 ? -25.597 11.916 23.884 1.00 85.69 134 THR A N 1
ATOM 1050 C CA . THR A 1 134 ? -25.113 13.168 23.276 1.00 85.69 134 THR A CA 1
ATOM 1051 C C . THR A 1 134 ? -24.450 12.913 21.918 1.00 85.69 134 THR A C 1
ATOM 1053 O O . THR A 1 134 ? -24.633 13.695 20.989 1.00 85.69 134 THR A O 1
ATOM 1056 N N . LEU A 1 135 ? -23.70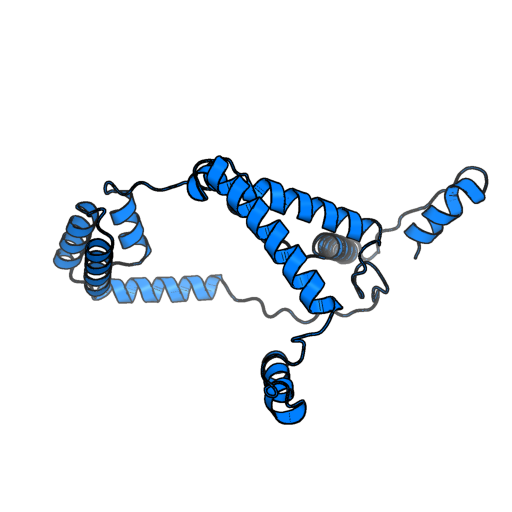2 11.814 21.787 1.00 85.12 135 LEU A N 1
ATOM 1057 C CA . LEU A 1 135 ? -23.108 11.386 20.518 1.00 85.12 135 LEU A CA 1
ATOM 1058 C C . LEU A 1 135 ? -24.153 10.862 19.526 1.00 85.12 135 LEU A C 1
ATOM 1060 O O . LEU A 1 135 ? -24.003 11.084 18.335 1.00 85.12 135 LEU A O 1
ATOM 1064 N N . GLU A 1 136 ? -25.212 10.197 19.981 1.00 83.38 136 GLU A N 1
ATOM 1065 C CA . GLU A 1 136 ? -26.310 9.752 19.109 1.00 83.38 136 GLU A CA 1
ATOM 1066 C C . GLU A 1 136 ? -27.094 10.950 18.556 1.00 83.38 136 GLU A C 1
ATOM 1068 O O . GLU A 1 136 ? -27.392 10.999 17.365 1.00 83.38 136 GLU A O 1
ATOM 1073 N N . ALA A 1 137 ? -27.310 11.984 19.377 1.00 80.00 137 ALA A N 1
ATOM 1074 C CA . ALA A 1 137 ? -27.858 13.279 18.963 1.00 80.00 137 ALA A CA 1
ATOM 1075 C C . ALA A 1 137 ? -26.868 14.144 18.143 1.00 80.00 137 ALA A C 1
ATOM 1077 O O . ALA A 1 137 ? -27.040 15.361 18.067 1.00 80.00 137 ALA A O 1
ATOM 1078 N N . SER A 1 138 ? -25.816 13.520 17.591 1.00 72.06 138 SER A N 1
ATOM 1079 C CA . SER A 1 138 ? -24.704 14.131 16.852 1.00 72.06 138 SER A CA 1
ATOM 1080 C C . SER A 1 138 ? -25.103 15.214 15.849 1.00 72.06 138 SER A C 1
ATOM 1082 O O . SER A 1 138 ? -26.208 15.276 15.319 1.00 72.06 138 SER A O 1
ATOM 1084 N N . THR A 1 139 ? -24.116 16.057 15.551 1.00 74.19 139 THR A N 1
ATOM 1085 C CA . THR A 1 139 ? -24.174 17.086 14.516 1.00 74.19 139 THR A CA 1
ATOM 1086 C C . THR A 1 139 ? -23.239 16.745 13.360 1.00 74.19 139 THR A C 1
ATOM 1088 O O . THR A 1 139 ? -22.217 16.082 13.544 1.00 74.19 139 THR A O 1
ATOM 1091 N N . THR A 1 140 ? -23.569 17.241 12.169 1.00 75.12 140 THR A N 1
ATOM 1092 C CA . THR A 1 140 ? -22.738 17.141 10.962 1.00 75.12 140 THR A CA 1
ATOM 1093 C C . THR A 1 140 ? -21.626 18.195 10.908 1.00 75.12 140 THR A C 1
ATOM 1095 O O . THR A 1 140 ? -20.763 18.126 10.036 1.00 75.12 140 THR A O 1
ATOM 1098 N N . GLU A 1 141 ? -21.622 19.174 11.821 1.00 83.25 141 GLU A N 1
ATOM 1099 C CA . GLU A 1 141 ? -20.565 20.188 11.951 1.00 83.25 141 GLU A CA 1
ATOM 1100 C C . GLU A 1 141 ? -19.248 19.553 12.455 1.00 83.25 141 GLU A C 1
ATOM 1102 O O . GLU A 1 141 ? -19.199 19.085 13.599 1.00 83.25 141 GLU A O 1
ATOM 1107 N N . PRO A 1 142 ? -18.150 19.555 11.666 1.00 79.06 142 PRO A N 1
ATOM 1108 C CA . PRO A 1 142 ? -16.938 18.795 11.995 1.00 79.06 142 PRO A CA 1
ATOM 1109 C C . PRO A 1 142 ? -16.282 19.179 13.327 1.00 79.06 142 PRO A C 1
ATOM 1111 O O . PRO A 1 142 ? -15.872 18.305 14.089 1.00 79.06 142 PRO A O 1
ATOM 1114 N N . GLY A 1 143 ? -16.185 20.478 13.631 1.00 82.19 143 GLY A N 1
ATOM 1115 C CA . GLY A 1 143 ? -15.548 20.956 14.864 1.00 82.19 143 GLY A CA 1
ATOM 1116 C C . GLY A 1 143 ? -16.323 20.549 16.118 1.00 82.19 143 GLY A C 1
ATOM 1117 O O . GLY A 1 143 ? -15.735 20.102 17.102 1.00 82.19 143 GLY A O 1
ATOM 1118 N N . ALA A 1 144 ? -17.652 20.632 16.056 1.00 85.06 144 ALA A N 1
ATOM 1119 C CA . ALA A 1 144 ? -18.523 20.194 17.137 1.00 85.06 144 ALA A CA 1
ATOM 1120 C C . ALA A 1 144 ? -18.489 18.666 17.303 1.00 85.06 144 ALA A C 1
ATOM 1122 O O . ALA A 1 144 ? -18.415 18.178 18.429 1.00 85.06 144 ALA A O 1
ATOM 1123 N N . LEU A 1 145 ? -18.458 17.911 16.201 1.00 85.56 145 LEU A N 1
ATOM 1124 C CA . LEU A 1 145 ? -18.364 16.452 16.233 1.00 85.56 145 LEU A CA 1
ATOM 1125 C C . LEU A 1 145 ? -17.073 15.960 16.905 1.00 85.56 145 LEU A C 1
ATOM 1127 O O . LEU A 1 145 ? -17.121 15.049 17.730 1.00 85.56 145 LEU A O 1
ATOM 1131 N N . ILE A 1 146 ? -15.929 16.583 16.602 1.00 89.44 146 ILE A N 1
ATOM 1132 C CA . ILE A 1 146 ? -14.647 16.259 17.251 1.00 89.44 146 ILE A CA 1
ATOM 1133 C C . ILE A 1 146 ? -14.732 16.504 18.761 1.00 89.44 146 ILE A C 1
ATOM 1135 O O . ILE A 1 146 ? -14.347 15.630 19.537 1.00 89.44 146 ILE A O 1
ATOM 1139 N N . GLY A 1 147 ? -15.294 17.642 19.180 1.00 88.81 147 GLY A N 1
ATOM 1140 C CA . GLY A 1 147 ? -15.489 17.947 20.599 1.00 88.81 147 GLY A CA 1
ATOM 1141 C C . GLY A 1 147 ? -16.394 16.931 21.307 1.00 88.81 147 GLY A C 1
ATOM 1142 O O . GLY A 1 147 ? -16.104 16.519 22.428 1.00 88.81 147 GLY A O 1
ATOM 1143 N N . LEU A 1 148 ? -17.454 16.454 20.645 1.00 87.12 148 LEU A N 1
ATOM 1144 C CA . LEU A 1 148 ? -18.325 15.403 21.186 1.00 87.12 148 LEU A CA 1
ATOM 1145 C C . LEU A 1 148 ? -17.602 14.057 21.329 1.00 87.12 148 LEU A C 1
ATOM 1147 O O . LEU A 1 148 ? -17.782 13.366 22.333 1.00 87.12 148 LEU A O 1
ATOM 1151 N N . ILE A 1 149 ? -16.767 13.687 20.355 1.00 90.12 149 ILE A N 1
ATOM 1152 C CA . ILE A 1 149 ? -15.954 12.463 20.409 1.00 90.12 149 ILE A CA 1
ATOM 1153 C C . ILE A 1 149 ? -14.932 12.544 21.547 1.00 90.12 149 ILE A C 1
ATOM 1155 O O . ILE A 1 149 ? -14.762 11.569 22.281 1.00 90.12 149 ILE A O 1
ATOM 1159 N N . GLU A 1 150 ? -14.282 13.695 21.724 1.00 91.38 150 GLU A N 1
ATOM 1160 C CA . GLU A 1 150 ? -13.350 13.941 22.828 1.00 91.38 150 GLU A CA 1
ATOM 1161 C C . GLU A 1 150 ? -14.048 13.802 24.184 1.00 91.38 150 GLU A C 1
ATOM 1163 O O . GLU A 1 150 ? -13.584 13.050 25.044 1.00 91.38 150 GLU A O 1
ATOM 1168 N N . LEU A 1 151 ? -15.207 14.446 24.354 1.00 87.62 151 LEU A N 1
ATOM 1169 C CA . LEU A 1 151 ? -16.020 14.312 25.563 1.00 87.62 151 LEU A CA 1
ATOM 1170 C C . LEU A 1 151 ? -16.425 12.853 25.811 1.00 87.62 151 LEU A C 1
ATOM 1172 O O . LEU A 1 151 ? -16.312 12.373 26.937 1.00 87.62 151 LEU A O 1
ATOM 1176 N N . GLY A 1 152 ? -16.830 12.118 24.773 1.00 88.75 152 GLY A N 1
ATOM 1177 C CA . GLY A 1 152 ? -17.132 10.690 24.874 1.00 88.75 152 GLY A CA 1
ATOM 1178 C C . GLY A 1 152 ? -15.932 9.859 25.332 1.00 88.75 152 GLY A C 1
ATOM 1179 O O . GLY A 1 152 ? -16.055 9.033 26.238 1.00 88.75 152 GLY A O 1
ATOM 1180 N N . ALA A 1 153 ? -14.752 10.104 24.764 1.00 91.06 153 ALA A N 1
ATOM 1181 C CA . ALA A 1 153 ? -13.523 9.419 25.158 1.00 91.06 153 ALA A CA 1
ATOM 1182 C C . ALA A 1 153 ? -13.121 9.732 26.613 1.00 91.06 153 ALA A C 1
ATOM 1184 O O . ALA A 1 153 ? -12.697 8.829 27.340 1.00 91.06 153 ALA A O 1
ATOM 1185 N N . LEU A 1 154 ? -13.307 10.978 27.065 1.00 90.38 154 LEU A N 1
ATOM 1186 C CA . LEU A 1 154 ? -13.096 11.383 28.461 1.00 90.38 154 LEU A CA 1
ATOM 1187 C C . LEU A 1 154 ? -14.070 10.686 29.421 1.00 90.38 154 LEU A C 1
ATOM 1189 O O . LEU A 1 154 ? -13.672 10.308 30.522 1.00 90.38 154 LEU A O 1
ATOM 1193 N N . GLN A 1 155 ? -15.308 10.436 28.985 1.00 90.12 155 GLN A N 1
ATOM 1194 C CA . GLN A 1 155 ? -16.306 9.649 29.724 1.00 90.12 155 GLN A CA 1
ATOM 1195 C C . GLN A 1 155 ? -16.133 8.133 29.568 1.00 90.12 155 GLN A C 1
ATOM 1197 O O . GLN A 1 155 ? -17.034 7.358 29.876 1.00 90.12 155 GLN A O 1
ATOM 1202 N N . LYS A 1 156 ? -14.958 7.693 29.117 1.00 89.69 156 LYS A N 1
ATOM 1203 C CA . LYS A 1 156 ? -14.579 6.289 28.958 1.00 89.69 156 LYS A CA 1
ATOM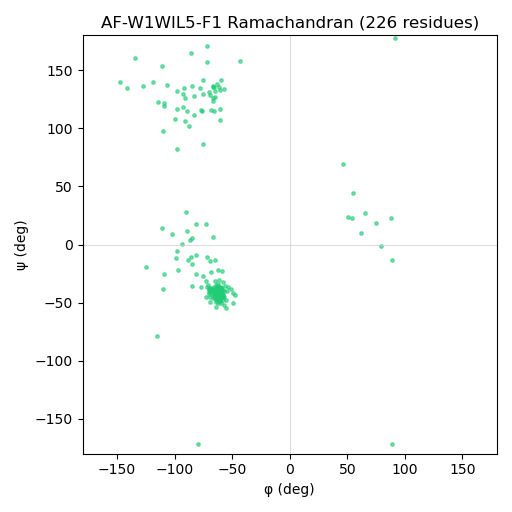 1204 C C . LYS A 1 156 ? -15.365 5.492 27.915 1.00 89.69 156 LYS A C 1
ATOM 1206 O O . LYS A 1 156 ? -15.446 4.265 28.004 1.00 89.69 156 LYS A O 1
ATOM 1211 N N . LEU A 1 157 ? -15.906 6.145 26.886 1.00 90.94 157 LEU A N 1
ATOM 1212 C CA . LEU A 1 157 ? -16.429 5.407 25.740 1.00 90.94 157 LEU A CA 1
ATOM 1213 C C . LEU A 1 157 ? -15.273 4.793 24.943 1.00 90.94 157 LEU A C 1
ATOM 1215 O O . LEU A 1 157 ? -14.302 5.452 24.572 1.00 90.94 157 LEU A O 1
ATOM 1219 N N . THR A 1 158 ? -15.404 3.510 24.626 1.00 92.25 158 THR A N 1
ATOM 1220 C CA . THR A 1 158 ? -14.473 2.817 23.730 1.00 92.25 158 THR A CA 1
ATOM 1221 C C . THR A 1 158 ? -14.662 3.274 22.284 1.00 92.25 158 THR A C 1
ATOM 1223 O O . THR A 1 158 ? -15.757 3.662 21.881 1.00 92.25 158 THR A O 1
ATOM 1226 N N . ILE A 1 159 ? -13.626 3.117 21.450 1.00 92.38 159 ILE A N 1
ATOM 1227 C CA . ILE A 1 159 ? -13.690 3.417 20.005 1.00 92.38 159 ILE A CA 1
ATOM 1228 C C . ILE A 1 159 ? -14.899 2.739 19.340 1.00 92.38 159 ILE A C 1
ATOM 1230 O O . ILE A 1 159 ? -15.567 3.336 18.500 1.00 92.38 159 ILE A O 1
ATOM 1234 N N . ARG A 1 160 ? -15.223 1.502 19.742 1.00 90.12 160 ARG A N 1
ATOM 1235 C CA . ARG A 1 160 ? -16.372 0.766 19.200 1.00 90.12 160 ARG A CA 1
ATOM 1236 C C . ARG A 1 160 ? -17.712 1.363 19.633 1.00 90.12 160 ARG A C 1
ATOM 1238 O O . ARG A 1 160 ? -18.629 1.402 18.820 1.00 90.12 160 ARG A O 1
ATOM 1245 N N . GLN A 1 161 ? -17.839 1.806 20.883 1.00 89.94 161 GLN A N 1
ATOM 1246 C CA . GLN A 1 161 ? -19.052 2.475 21.369 1.00 89.94 161 GLN A CA 1
ATOM 1247 C C . GLN A 1 161 ? -19.238 3.834 20.699 1.00 89.94 161 GLN A C 1
ATOM 1249 O O . GLN A 1 161 ? -20.340 4.122 20.251 1.00 89.94 161 GLN A O 1
ATOM 1254 N N . ILE A 1 162 ? -18.159 4.610 20.553 1.00 90.69 162 ILE A N 1
ATOM 1255 C CA . ILE A 1 162 ? -18.175 5.874 19.806 1.00 90.69 162 ILE A CA 1
ATOM 1256 C C . ILE A 1 162 ? -18.645 5.610 18.377 1.00 90.69 162 ILE A C 1
ATOM 1258 O O . ILE A 1 162 ? -19.608 6.221 17.932 1.00 90.69 162 ILE A O 1
ATOM 1262 N N . ARG A 1 163 ? -18.034 4.645 17.674 1.00 88.56 163 ARG A N 1
ATOM 1263 C CA . ARG A 1 163 ? -18.441 4.308 16.306 1.00 88.56 163 ARG A CA 1
ATOM 1264 C C . ARG A 1 163 ? -19.918 3.916 16.221 1.00 88.56 163 ARG A C 1
ATOM 1266 O O . ARG A 1 163 ? -20.616 4.420 15.355 1.00 88.56 163 ARG A O 1
ATOM 1273 N N . LYS A 1 164 ? -20.395 3.073 17.142 1.00 88.56 164 LYS A N 1
ATOM 1274 C CA . LYS A 1 164 ? -21.801 2.652 17.192 1.00 88.56 164 LYS A CA 1
ATOM 1275 C C . LYS A 1 164 ? -22.756 3.828 17.432 1.00 88.56 164 LYS A C 1
ATOM 1277 O O . LYS A 1 164 ? -23.817 3.854 16.823 1.00 88.56 164 LYS A O 1
ATOM 1282 N N . ALA A 1 165 ? -22.393 4.768 18.305 1.00 87.81 165 ALA A N 1
ATOM 1283 C CA . ALA A 1 165 ? -23.192 5.963 18.571 1.00 87.81 165 ALA A CA 1
ATOM 1284 C C . ALA A 1 165 ? -23.269 6.874 17.335 1.00 87.81 165 ALA A C 1
ATOM 1286 O O . ALA A 1 165 ? -24.341 7.358 16.996 1.00 87.81 165 ALA A O 1
ATOM 1287 N N . LEU A 1 166 ? -22.151 7.034 16.618 1.00 85.75 166 LEU A N 1
ATOM 1288 C CA . LEU A 1 166 ? -22.097 7.795 15.367 1.00 85.75 166 LEU A CA 1
ATOM 1289 C C . LEU A 1 166 ? -22.912 7.136 14.245 1.00 85.75 166 LEU A C 1
ATOM 1291 O O . LEU A 1 166 ? -23.609 7.834 13.519 1.00 85.75 166 LEU A O 1
ATOM 1295 N N . ASP A 1 167 ? -22.857 5.805 14.127 1.00 83.69 167 ASP A N 1
ATOM 1296 C CA . ASP A 1 167 ? -23.644 5.046 13.142 1.00 83.69 167 ASP A CA 1
ATOM 1297 C C . ASP A 1 167 ? -25.159 5.073 13.444 1.00 83.69 167 ASP A C 1
ATOM 1299 O O . ASP A 1 167 ? -25.963 4.840 12.546 1.00 83.69 167 ASP A O 1
ATOM 1303 N N . ALA A 1 168 ? -25.554 5.313 14.700 1.00 82.62 168 ALA A N 1
ATOM 1304 C CA . ALA A 1 168 ? -26.954 5.460 15.108 1.00 82.62 168 ALA A CA 1
ATOM 1305 C C . ALA A 1 168 ? -27.500 6.888 14.915 1.00 82.62 168 ALA A C 1
ATOM 1307 O O . ALA A 1 168 ? -28.717 7.076 14.942 1.00 82.62 168 ALA A O 1
ATOM 1308 N N . GLY A 1 169 ? -26.617 7.875 14.749 1.00 74.31 169 GLY A N 1
ATOM 1309 C CA . GLY A 1 169 ? -26.978 9.249 14.410 1.00 74.31 169 GLY A CA 1
ATOM 1310 C C . GLY A 1 169 ? -27.283 9.433 12.920 1.00 74.31 169 GLY A C 1
ATOM 1311 O O . GLY A 1 169 ? -27.329 8.480 12.146 1.00 74.31 169 GLY A O 1
ATOM 1312 N N . ASP A 1 170 ? -27.450 10.688 12.502 1.00 69.94 170 ASP A N 1
ATOM 1313 C CA . ASP A 1 170 ? -27.764 11.062 11.109 1.00 69.94 170 ASP A CA 1
ATOM 1314 C C . ASP A 1 170 ? -26.500 11.303 10.255 1.00 69.94 170 ASP A C 1
ATOM 1316 O O . ASP A 1 170 ? -26.474 12.108 9.323 1.00 69.94 170 ASP A O 1
ATOM 1320 N N . ILE A 1 171 ? -25.389 10.644 10.603 1.00 71.25 171 ILE A N 1
ATOM 1321 C CA . ILE A 1 171 ? -24.130 10.785 9.868 1.00 71.25 171 ILE A CA 1
ATOM 1322 C C . ILE A 1 171 ? -24.174 9.847 8.664 1.00 71.25 171 ILE A C 1
ATOM 1324 O O . ILE A 1 171 ? -24.109 8.624 8.799 1.00 71.25 171 ILE A O 1
ATOM 1328 N N . SER A 1 172 ? -24.242 10.424 7.464 1.00 68.94 172 SER A N 1
ATOM 1329 C CA . SER A 1 172 ? -24.169 9.663 6.221 1.00 68.94 172 SER A CA 1
ATOM 1330 C C . SER A 1 172 ? -22.830 8.925 6.128 1.00 68.94 172 SER A C 1
ATOM 1332 O O . SER A 1 172 ? -21.751 9.518 6.087 1.00 68.94 172 SER A O 1
ATOM 1334 N N . SER A 1 173 ? -22.892 7.593 6.114 1.00 74.44 173 SER A N 1
ATOM 1335 C CA . SER A 1 173 ? -21.722 6.756 5.870 1.00 74.44 173 SER A CA 1
ATOM 1336 C C . SER A 1 173 ? -21.620 6.432 4.387 1.00 74.44 173 SER A C 1
ATOM 1338 O O . SER A 1 173 ? -22.577 5.980 3.761 1.00 74.44 173 SER A O 1
ATOM 1340 N N . GLU A 1 174 ? -20.438 6.655 3.821 1.00 83.00 174 GLU A N 1
ATOM 1341 C CA . GLU A 1 174 ? -20.143 6.241 2.456 1.00 83.00 174 GLU A CA 1
ATOM 1342 C C . GLU A 1 174 ? -19.553 4.836 2.465 1.00 83.00 174 GLU A C 1
ATOM 1344 O O . GLU A 1 174 ? -18.574 4.560 3.161 1.00 83.00 174 GLU A O 1
ATOM 1349 N N . THR A 1 175 ? -20.153 3.935 1.689 1.00 88.12 175 THR A N 1
ATOM 1350 C CA . THR A 1 175 ? -19.642 2.572 1.519 1.00 88.12 175 THR A CA 1
ATOM 1351 C C . THR A 1 175 ? -18.839 2.510 0.228 1.00 88.12 175 THR A C 1
ATOM 1353 O O . THR A 1 175 ? -19.382 2.724 -0.853 1.00 88.12 175 THR A O 1
ATOM 1356 N N . ILE A 1 176 ? -17.540 2.239 0.346 1.00 93.44 176 ILE A N 1
ATOM 1357 C CA . ILE A 1 176 ? -16.586 2.221 -0.768 1.00 93.44 176 ILE A CA 1
ATOM 1358 C C . ILE A 1 176 ? -15.844 0.882 -0.747 1.00 93.44 176 ILE A C 1
ATOM 1360 O O . ILE A 1 176 ? -15.418 0.426 0.316 1.00 93.44 176 ILE A O 1
ATOM 1364 N N . GLU A 1 177 ? -15.672 0.256 -1.914 1.00 93.62 177 GLU A N 1
ATOM 1365 C CA . GLU A 1 177 ? -14.869 -0.964 -2.035 1.00 93.62 177 GLU A CA 1
ATOM 1366 C C . GLU A 1 177 ? -13.385 -0.655 -1.750 1.00 93.62 177 GLU A C 1
ATOM 1368 O O . GLU A 1 177 ? -12.819 0.246 -2.382 1.00 93.62 177 GLU A O 1
ATOM 1373 N N . PRO A 1 178 ? -12.737 -1.369 -0.810 1.00 95.12 178 PRO A N 1
ATOM 1374 C CA . PRO A 1 178 ? -11.344 -1.121 -0.473 1.00 95.12 178 PRO A CA 1
ATOM 1375 C C . PRO A 1 178 ? -10.395 -1.671 -1.542 1.00 95.12 178 PRO A C 1
ATOM 1377 O O . PRO A 1 178 ? -10.565 -2.778 -2.048 1.00 95.12 178 PRO A O 1
ATOM 1380 N N . ILE A 1 179 ? -9.319 -0.932 -1.815 1.00 95.38 179 ILE A N 1
ATOM 1381 C CA . ILE A 1 179 ? -8.193 -1.439 -2.605 1.00 95.38 179 ILE A CA 1
ATOM 1382 C C . ILE A 1 179 ? -7.358 -2.354 -1.709 1.00 95.38 179 ILE A C 1
ATOM 1384 O O . ILE A 1 179 ? -6.782 -1.912 -0.713 1.00 95.38 179 ILE A O 1
ATOM 1388 N N . ILE A 1 180 ? -7.295 -3.637 -2.060 1.00 94.25 180 ILE A N 1
ATOM 1389 C CA . ILE A 1 180 ? -6.548 -4.638 -1.297 1.00 94.25 180 ILE A CA 1
ATOM 1390 C C . ILE A 1 180 ? -5.054 -4.500 -1.605 1.00 94.25 180 ILE A C 1
ATOM 1392 O O . ILE A 1 180 ? -4.644 -4.370 -2.757 1.00 94.25 180 ILE A O 1
ATOM 1396 N N . ALA A 1 181 ? -4.225 -4.528 -0.562 1.00 95.06 181 ALA A N 1
ATOM 1397 C CA . ALA A 1 181 ? -2.779 -4.542 -0.722 1.00 95.06 181 ALA A CA 1
ATOM 1398 C C . ALA A 1 181 ? -2.302 -5.933 -1.166 1.00 95.06 181 ALA A C 1
ATOM 1400 O O . ALA A 1 181 ? -2.609 -6.936 -0.523 1.00 95.06 181 ALA A O 1
ATOM 1401 N N . HIS A 1 182 ? -1.495 -5.968 -2.224 1.00 94.75 182 HIS A N 1
ATOM 1402 C CA . HIS A 1 182 ? -0.893 -7.183 -2.767 1.00 94.75 182 HIS A CA 1
ATOM 1403 C C . HIS A 1 182 ? 0.628 -7.088 -2.703 1.00 94.75 182 HIS A C 1
ATOM 1405 O O . HIS A 1 182 ? 1.207 -6.032 -2.981 1.00 94.75 182 HIS A O 1
ATOM 1411 N N . ARG A 1 183 ? 1.301 -8.191 -2.356 1.00 93.62 183 ARG A N 1
ATOM 1412 C CA . ARG A 1 183 ? 2.768 -8.244 -2.451 1.00 93.62 183 ARG A CA 1
ATOM 1413 C C . ARG A 1 183 ? 3.134 -8.619 -3.874 1.00 93.62 183 ARG A C 1
ATOM 1415 O O . ARG A 1 183 ? 2.565 -9.542 -4.447 1.00 93.62 183 ARG A O 1
ATOM 1422 N N . TRP A 1 184 ? 4.123 -7.931 -4.433 1.00 92.06 184 TRP A N 1
ATOM 1423 C CA . TRP A 1 184 ? 4.483 -8.073 -5.844 1.00 92.06 184 TRP A CA 1
ATOM 1424 C C . TRP A 1 184 ? 4.752 -9.528 -6.264 1.00 92.06 184 TRP A C 1
ATOM 1426 O O . TRP A 1 184 ? 4.343 -9.938 -7.344 1.00 92.06 184 TRP A O 1
ATOM 1436 N N . THR A 1 185 ? 5.365 -10.327 -5.387 1.00 95.06 185 THR A N 1
ATOM 1437 C CA . THR A 1 185 ? 5.761 -11.723 -5.629 1.00 95.06 185 THR A CA 1
ATOM 1438 C C . THR A 1 185 ? 4.840 -12.774 -5.006 1.00 95.06 185 THR A C 1
ATOM 1440 O O . THR A 1 185 ? 5.170 -13.963 -5.025 1.00 95.06 185 THR A O 1
ATOM 1443 N N . GLU A 1 186 ? 3.681 -12.387 -4.464 1.00 94.94 186 GLU A N 1
ATOM 1444 C CA . GLU A 1 186 ? 2.854 -13.275 -3.633 1.00 94.94 186 GLU A CA 1
ATOM 1445 C C . GLU A 1 186 ? 2.411 -14.566 -4.328 1.00 94.94 186 GLU A C 1
ATOM 1447 O O . GLU A 1 186 ? 2.307 -15.605 -3.680 1.00 94.94 186 GLU A O 1
ATOM 1452 N N . GLN A 1 187 ? 2.197 -14.530 -5.647 1.00 93.75 187 GLN A N 1
ATOM 1453 C CA . GLN A 1 187 ? 1.803 -15.708 -6.421 1.00 93.75 187 GLN A CA 1
ATOM 1454 C C . GLN A 1 187 ? 2.920 -16.762 -6.457 1.00 93.75 187 GLN A C 1
ATOM 1456 O O . GLN A 1 187 ? 2.652 -17.954 -6.299 1.00 93.75 187 GLN A O 1
ATOM 1461 N N . PHE A 1 188 ? 4.179 -16.334 -6.597 1.00 92.31 188 PHE A N 1
ATOM 1462 C CA . PHE A 1 188 ? 5.345 -17.224 -6.569 1.00 92.31 188 PHE A CA 1
ATOM 1463 C C . PHE A 1 188 ? 5.596 -17.775 -5.167 1.00 92.31 188 PHE A C 1
ATOM 1465 O O . PHE A 1 188 ? 5.891 -18.959 -5.004 1.00 92.31 188 PHE A O 1
ATOM 1472 N N . GLU A 1 189 ? 5.4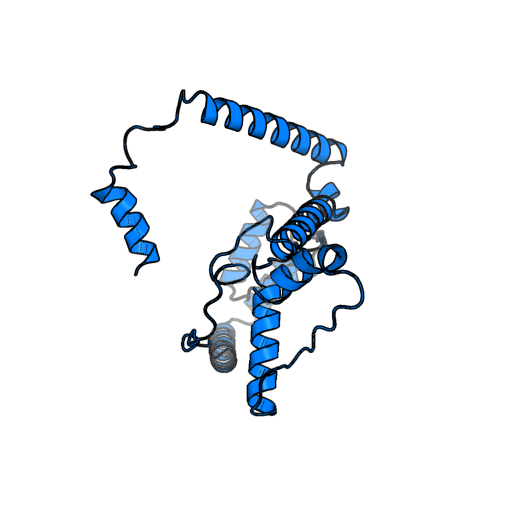22 -16.945 -4.143 1.00 91.19 189 GLU A N 1
ATOM 1473 C CA . GLU A 1 189 ? 5.527 -17.388 -2.754 1.00 91.19 189 GLU A CA 1
ATOM 1474 C C . GLU A 1 189 ? 4.449 -18.420 -2.415 1.00 91.19 189 GLU A C 1
ATOM 1476 O O . GLU A 1 189 ? 4.754 -19.463 -1.842 1.00 91.19 189 GLU A O 1
ATOM 1481 N N . ALA A 1 190 ? 3.200 -18.188 -2.829 1.00 93.00 190 ALA A N 1
ATOM 1482 C CA . ALA A 1 190 ? 2.110 -19.138 -2.636 1.00 93.00 190 ALA A CA 1
ATOM 1483 C C . ALA A 1 190 ? 2.383 -20.481 -3.337 1.00 93.00 190 ALA A C 1
ATOM 1485 O O . ALA A 1 190 ? 2.090 -21.539 -2.774 1.00 93.00 190 ALA A O 1
ATOM 1486 N N . LEU A 1 191 ? 2.973 -20.458 -4.540 1.00 90.62 191 LEU A N 1
ATOM 1487 C CA . LEU A 1 191 ? 3.412 -21.670 -5.239 1.00 90.62 191 LEU A CA 1
ATOM 1488 C C . LEU A 1 191 ? 4.485 -22.420 -4.445 1.00 90.62 191 LEU A C 1
ATOM 1490 O O . LEU A 1 191 ? 4.332 -23.622 -4.222 1.00 90.62 191 LEU A O 1
ATOM 1494 N N . ARG A 1 192 ? 5.509 -21.716 -3.953 1.00 88.62 192 ARG A N 1
ATOM 1495 C CA . ARG A 1 192 ? 6.567 -22.307 -3.124 1.00 88.62 192 ARG A CA 1
ATOM 1496 C C . ARG A 1 192 ? 6.019 -22.908 -1.831 1.00 88.62 192 ARG A C 1
ATOM 1498 O O . ARG A 1 192 ? 6.334 -24.045 -1.494 1.00 88.62 192 ARG A O 1
ATOM 1505 N N . MET A 1 193 ? 5.146 -22.193 -1.126 1.00 89.94 193 MET A N 1
ATOM 1506 C CA . MET A 1 193 ? 4.530 -22.705 0.102 1.00 89.94 193 MET A CA 1
ATOM 1507 C C . MET A 1 193 ? 3.682 -23.953 -0.169 1.00 89.94 193 MET A C 1
ATOM 1509 O O . MET A 1 193 ? 3.693 -24.896 0.622 1.00 89.94 193 MET A O 1
ATOM 1513 N N . ARG A 1 194 ? 2.990 -24.009 -1.316 1.00 92.44 194 ARG A N 1
ATOM 1514 C CA . ARG A 1 194 ? 2.232 -25.195 -1.736 1.00 92.44 194 ARG A CA 1
ATOM 1515 C C . ARG A 1 194 ? 3.145 -26.393 -2.007 1.00 92.44 194 ARG A C 1
ATOM 1517 O O . ARG A 1 194 ? 2.803 -27.504 -1.598 1.00 92.44 194 ARG A O 1
ATOM 1524 N N . THR A 1 195 ? 4.287 -26.193 -2.668 1.00 90.06 195 THR A N 1
ATOM 1525 C CA . THR A 1 195 ? 5.260 -27.272 -2.914 1.00 90.06 195 THR A CA 1
ATOM 1526 C C . THR A 1 195 ? 5.920 -27.750 -1.622 1.00 90.06 195 THR A C 1
ATOM 1528 O O . THR A 1 195 ? 6.057 -28.957 -1.428 1.00 90.06 195 THR A O 1
ATOM 1531 N N . GLU A 1 196 ? 6.239 -26.842 -0.696 1.00 88.94 196 GLU A N 1
ATOM 1532 C CA . GLU A 1 196 ? 6.790 -27.208 0.616 1.00 88.94 196 GLU A CA 1
ATOM 1533 C C . GLU A 1 196 ? 5.785 -28.006 1.455 1.00 88.94 196 GLU A C 1
ATOM 1535 O O . GLU A 1 196 ? 6.117 -29.074 1.971 1.00 88.94 196 GLU A O 1
ATOM 1540 N N . ALA A 1 197 ? 4.524 -27.569 1.520 1.00 91.56 197 ALA A N 1
ATOM 1541 C CA . ALA A 1 197 ? 3.466 -28.315 2.205 1.00 91.56 197 ALA A CA 1
ATOM 1542 C C . ALA A 1 197 ? 3.259 -29.715 1.593 1.00 91.56 197 ALA A C 1
ATOM 1544 O O . ALA A 1 197 ? 3.079 -30.703 2.313 1.00 91.56 197 ALA A O 1
ATOM 1545 N N . TYR A 1 198 ? 3.332 -29.830 0.261 1.00 93.06 198 TYR A N 1
ATOM 1546 C CA . TYR A 1 198 ? 3.272 -31.119 -0.429 1.00 93.06 198 TYR A CA 1
ATOM 1547 C C . TYR A 1 198 ? 4.437 -32.035 -0.030 1.00 93.06 198 TYR A C 1
ATOM 1549 O O . TYR A 1 198 ? 4.210 -33.201 0.314 1.00 93.06 198 TYR A O 1
ATOM 1557 N N . LYS A 1 199 ? 5.665 -31.506 -0.026 1.00 91.44 199 LYS A N 1
ATOM 1558 C CA . LYS A 1 199 ? 6.883 -32.236 0.344 1.00 91.44 199 LYS A CA 1
ATOM 1559 C C . LYS A 1 199 ? 6.855 -32.697 1.797 1.00 91.44 199 LYS A C 1
ATOM 1561 O O . LYS A 1 199 ? 7.200 -33.839 2.090 1.00 91.44 199 LYS A O 1
ATOM 1566 N N . GLN A 1 200 ? 6.375 -31.857 2.710 1.00 90.75 200 GLN A N 1
ATOM 1567 C CA . GLN A 1 200 ? 6.224 -32.221 4.121 1.00 90.75 200 GLN A CA 1
ATOM 1568 C C . GLN A 1 200 ? 5.264 -33.401 4.318 1.00 90.75 200 GLN A C 1
ATOM 1570 O O . GLN A 1 200 ? 5.567 -34.308 5.104 1.00 90.75 200 GLN A O 1
ATOM 1575 N N . ARG A 1 201 ? 4.143 -33.400 3.579 1.00 95.25 201 ARG A N 1
ATOM 1576 C CA . ARG A 1 201 ? 3.101 -34.436 3.631 1.00 95.25 201 ARG A CA 1
ATOM 1577 C C . ARG A 1 201 ? 3.523 -35.750 2.975 1.00 95.25 201 ARG A C 1
ATOM 1579 O O . ARG A 1 201 ? 3.260 -36.808 3.531 1.00 95.25 201 ARG A O 1
ATOM 1586 N N . THR A 1 202 ? 4.130 -35.693 1.792 1.00 94.25 202 THR A N 1
ATOM 1587 C CA . THR A 1 202 ? 4.413 -36.884 0.963 1.00 94.25 202 THR A CA 1
ATOM 1588 C C . THR A 1 202 ? 5.844 -37.400 1.089 1.00 94.25 202 THR A C 1
ATOM 1590 O O . THR A 1 202 ? 6.130 -38.502 0.634 1.00 94.25 202 THR A O 1
ATOM 1593 N N . LYS A 1 203 ? 6.735 -36.621 1.720 1.00 92.75 203 LYS A N 1
ATOM 1594 C CA . LYS A 1 203 ? 8.184 -36.867 1.821 1.00 92.75 203 LYS A CA 1
ATOM 1595 C C . LYS A 1 203 ? 8.925 -36.896 0.476 1.00 92.75 203 LYS A C 1
ATOM 1597 O O . LYS A 1 203 ? 10.109 -37.210 0.455 1.00 92.75 203 LYS A O 1
ATOM 1602 N N . ASP A 1 204 ? 8.270 -36.505 -0.615 1.00 90.75 204 ASP A N 1
ATOM 1603 C CA . ASP A 1 204 ? 8.847 -36.381 -1.957 1.00 90.75 204 ASP A CA 1
ATOM 1604 C C . ASP A 1 204 ? 8.411 -35.046 -2.588 1.00 90.75 204 ASP A C 1
ATOM 1606 O O . ASP A 1 204 ? 7.461 -34.409 -2.132 1.00 90.75 204 ASP A O 1
ATOM 1610 N N . ASN A 1 205 ? 9.119 -34.575 -3.612 1.00 86.94 205 ASN A N 1
ATOM 1611 C CA . ASN A 1 205 ? 8.798 -33.305 -4.265 1.00 86.94 205 ASN A CA 1
ATOM 1612 C C . ASN A 1 205 ? 7.737 -33.476 -5.370 1.00 86.94 205 ASN A C 1
ATOM 1614 O O . ASN A 1 205 ? 7.468 -34.585 -5.838 1.00 86.94 205 ASN A O 1
ATOM 1618 N N . VAL A 1 206 ? 7.137 -32.369 -5.811 1.00 88.94 206 VAL A N 1
ATOM 1619 C CA . VAL A 1 206 ? 6.235 -32.360 -6.969 1.00 88.94 206 VAL A CA 1
ATOM 1620 C C . VAL A 1 206 ? 7.044 -32.684 -8.225 1.00 88.94 206 VAL A C 1
ATOM 1622 O O . VAL A 1 206 ? 8.020 -32.005 -8.538 1.00 88.94 206 VAL A O 1
ATOM 1625 N N . LYS A 1 207 ? 6.633 -33.726 -8.951 1.00 89.19 207 LYS A N 1
ATOM 1626 C CA . LYS A 1 207 ? 7.266 -34.165 -10.200 1.00 89.19 207 LYS A CA 1
ATOM 1627 C C . LYS A 1 207 ? 6.340 -33.851 -11.365 1.00 89.19 207 LYS A C 1
ATOM 1629 O O . LYS A 1 207 ? 5.209 -34.328 -11.402 1.00 89.19 207 LYS A O 1
ATOM 1634 N N . VAL A 1 208 ? 6.828 -33.057 -12.312 1.00 88.19 208 VAL A N 1
ATOM 1635 C CA . VAL A 1 208 ? 6.114 -32.727 -13.548 1.00 88.19 208 VAL A CA 1
ATOM 1636 C C . VAL A 1 208 ? 6.891 -33.325 -14.711 1.00 88.19 208 VAL A C 1
ATOM 1638 O O . VAL A 1 208 ? 8.074 -33.041 -14.881 1.00 88.19 208 VAL A O 1
ATOM 1641 N N . PHE A 1 209 ? 6.236 -34.174 -15.500 1.00 90.62 209 PHE A N 1
ATOM 1642 C CA . PHE A 1 209 ? 6.818 -34.722 -16.719 1.00 90.62 209 PHE A CA 1
ATOM 1643 C C . PHE A 1 209 ? 6.508 -33.790 -17.892 1.00 90.62 209 PHE A C 1
ATOM 1645 O O . PHE A 1 209 ? 5.347 -33.623 -18.264 1.00 90.62 209 PHE A O 1
ATOM 1652 N N . LEU A 1 210 ? 7.543 -33.179 -18.469 1.00 88.62 210 LEU A N 1
ATOM 1653 C CA . LEU A 1 210 ? 7.419 -32.360 -19.670 1.00 88.62 210 LEU A CA 1
ATOM 1654 C C . LEU A 1 210 ? 7.628 -33.234 -20.913 1.00 88.62 210 LEU A C 1
ATOM 1656 O O . LEU A 1 210 ? 8.749 -33.634 -21.219 1.00 88.62 210 LEU A O 1
ATOM 1660 N N . ALA A 1 211 ? 6.541 -33.521 -21.631 1.00 90.62 211 ALA A N 1
ATOM 1661 C CA . ALA A 1 211 ? 6.567 -34.277 -22.879 1.00 90.62 211 ALA A CA 1
ATOM 1662 C C . ALA A 1 211 ? 6.491 -33.333 -24.086 1.00 90.62 211 ALA A C 1
ATOM 1664 O O . ALA A 1 211 ? 5.433 -32.779 -24.384 1.00 90.62 211 ALA A O 1
ATOM 1665 N N . ASN A 1 212 ? 7.598 -33.178 -24.812 1.00 89.50 212 ASN A N 1
ATOM 1666 C CA . ASN A 1 212 ? 7.627 -32.387 -26.039 1.00 89.50 212 ASN A CA 1
ATOM 1667 C C . ASN A 1 212 ? 7.377 -33.286 -27.257 1.00 89.50 212 ASN A C 1
ATOM 1669 O O . ASN A 1 212 ? 8.162 -34.191 -27.534 1.00 89.50 212 ASN A O 1
ATOM 1673 N N . MET A 1 213 ? 6.299 -33.030 -27.999 1.00 90.94 213 MET A N 1
ATOM 1674 C CA . MET A 1 213 ? 5.956 -33.779 -29.212 1.00 90.94 213 MET A CA 1
ATOM 1675 C C . MET A 1 213 ? 6.218 -32.934 -30.461 1.00 90.94 213 MET A C 1
ATOM 1677 O O . MET A 1 213 ? 5.872 -31.756 -30.503 1.00 90.94 213 MET A O 1
ATOM 1681 N N . GLY A 1 214 ? 6.804 -33.549 -31.490 1.00 90.62 214 GLY A N 1
ATOM 1682 C CA . GLY A 1 214 ? 7.113 -32.885 -32.757 1.00 90.62 214 GLY A CA 1
ATOM 1683 C C . GLY A 1 214 ? 8.496 -32.212 -32.809 1.00 90.62 214 GLY A C 1
ATOM 1684 O O . GLY A 1 214 ? 9.335 -32.417 -31.924 1.00 90.62 214 GLY A O 1
ATOM 1685 N N . PRO A 1 215 ? 8.775 -31.442 -33.878 1.00 90.00 215 PRO A N 1
ATOM 1686 C CA . PRO A 1 215 ? 10.097 -30.877 -34.142 1.00 90.00 215 PRO A CA 1
ATOM 1687 C C . PRO A 1 215 ? 10.592 -29.923 -33.046 1.00 90.00 215 PRO A C 1
ATOM 1689 O O . PRO A 1 215 ? 9.875 -29.017 -32.626 1.00 90.00 215 PRO A O 1
ATOM 1692 N N . ILE A 1 216 ? 11.866 -30.069 -32.662 1.00 85.44 216 ILE A N 1
ATOM 1693 C CA . ILE A 1 216 ? 12.534 -29.300 -31.592 1.00 85.44 216 ILE A CA 1
ATOM 1694 C C . ILE A 1 216 ? 12.320 -27.776 -31.667 1.00 85.44 216 ILE A C 1
ATOM 1696 O O . ILE A 1 216 ? 12.021 -27.176 -30.629 1.00 85.44 216 ILE A O 1
ATOM 1700 N N . PRO A 1 217 ? 12.408 -27.119 -32.842 1.00 90.19 217 PRO A N 1
ATOM 1701 C CA . PRO A 1 217 ? 12.244 -25.666 -32.924 1.00 90.19 217 PRO A CA 1
ATOM 1702 C C . PRO A 1 217 ? 10.889 -25.148 -32.422 1.00 90.19 217 PRO A C 1
ATOM 1704 O O . PRO A 1 217 ? 10.795 -23.989 -32.032 1.00 90.19 217 PRO A O 1
ATOM 1707 N N . GLN A 1 218 ? 9.847 -25.987 -32.410 1.00 89.25 218 GLN A N 1
ATOM 1708 C CA . GLN A 1 218 ? 8.500 -25.581 -31.998 1.00 89.25 218 GLN A CA 1
ATOM 1709 C C . GLN A 1 218 ? 8.358 -25.435 -30.478 1.00 89.25 218 GLN A C 1
ATOM 1711 O O . GLN A 1 218 ? 7.513 -24.672 -30.011 1.00 89.25 218 GLN A O 1
ATOM 1716 N N . HIS A 1 219 ? 9.163 -26.163 -29.699 1.00 88.12 219 HIS A N 1
ATOM 1717 C CA . HIS A 1 219 ? 8.976 -26.278 -28.248 1.00 88.12 219 HIS A CA 1
ATOM 1718 C C . HIS A 1 219 ? 10.196 -25.889 -27.418 1.00 88.12 219 HIS A C 1
ATOM 1720 O O . HIS A 1 219 ? 10.013 -25.531 -26.255 1.00 88.12 219 HIS A O 1
ATOM 1726 N N . LYS A 1 220 ? 11.403 -25.856 -28.002 1.00 87.50 220 LYS A N 1
ATOM 1727 C CA . LYS A 1 220 ? 12.644 -25.555 -27.272 1.00 87.50 220 LYS A CA 1
ATOM 1728 C C . LYS A 1 220 ? 12.564 -24.291 -26.393 1.00 87.50 220 LYS A C 1
ATOM 1730 O O . LYS A 1 220 ? 12.830 -24.419 -25.204 1.00 87.50 220 LYS A O 1
ATOM 1735 N N . PRO A 1 221 ? 12.109 -23.114 -26.875 1.00 85.88 221 PRO A N 1
ATOM 1736 C CA . PRO A 1 221 ? 12.063 -21.916 -26.029 1.00 85.88 221 PRO A CA 1
ATOM 1737 C C . PRO A 1 221 ? 11.134 -22.050 -24.812 1.00 85.88 221 PRO A C 1
ATOM 1739 O O . PRO A 1 221 ? 11.426 -21.525 -23.743 1.00 85.88 221 PRO A O 1
ATOM 1742 N N . ARG A 1 222 ? 10.006 -22.759 -24.964 1.00 83.81 222 ARG A N 1
ATOM 1743 C CA . ARG A 1 222 ? 9.036 -22.975 -23.877 1.00 83.81 222 ARG A CA 1
ATOM 1744 C C . ARG A 1 222 ? 9.524 -24.031 -22.892 1.00 83.81 222 ARG A C 1
ATOM 1746 O O . ARG A 1 222 ? 9.280 -23.896 -21.696 1.00 83.81 222 ARG A O 1
ATOM 1753 N N . ALA A 1 223 ? 10.198 -25.063 -23.394 1.00 86.31 223 ALA A N 1
ATOM 1754 C CA . ALA A 1 223 ? 10.812 -26.086 -22.565 1.00 86.31 223 ALA A CA 1
ATOM 1755 C C . ALA A 1 223 ? 11.918 -25.481 -21.698 1.00 86.31 223 ALA A C 1
ATOM 1757 O O . ALA A 1 223 ? 11.847 -25.611 -20.481 1.00 86.31 223 ALA A O 1
ATOM 1758 N N . ASP A 1 224 ? 12.829 -24.716 -22.308 1.00 83.94 224 ASP A N 1
ATOM 1759 C CA . ASP A 1 224 ? 13.916 -24.029 -21.606 1.00 83.94 224 ASP A CA 1
ATOM 1760 C C . ASP A 1 224 ? 13.363 -23.071 -20.530 1.00 83.94 224 ASP A C 1
ATOM 1762 O O . ASP A 1 224 ? 13.826 -23.094 -19.392 1.00 83.94 224 ASP A O 1
ATOM 1766 N N . PHE A 1 225 ? 12.310 -22.298 -20.842 1.00 80.38 225 PHE A N 1
ATOM 1767 C CA . PHE A 1 225 ? 11.625 -21.424 -19.873 1.00 80.38 225 PHE A CA 1
ATOM 1768 C C . PHE A 1 225 ? 10.985 -22.186 -18.700 1.00 80.38 225 PHE A C 1
ATOM 1770 O O . PHE A 1 225 ? 10.917 -21.662 -17.594 1.00 80.38 225 PHE A O 1
ATOM 1777 N N . SER A 1 226 ? 10.485 -23.402 -18.941 1.00 78.94 226 SER A N 1
ATOM 1778 C CA . SER A 1 226 ? 9.802 -24.206 -17.916 1.00 78.94 226 SER A CA 1
ATOM 1779 C C . SER A 1 226 ? 10.778 -24.952 -17.004 1.00 78.94 226 SER A C 1
ATOM 1781 O O . SER A 1 226 ? 10.414 -25.296 -15.881 1.00 78.94 226 SER A O 1
ATOM 1783 N N . THR A 1 227 ? 11.990 -25.238 -17.487 1.00 72.81 227 THR A N 1
ATOM 1784 C CA . THR A 1 227 ? 13.024 -25.977 -16.743 1.00 72.81 227 THR A CA 1
ATOM 1785 C C . THR A 1 227 ? 14.052 -25.087 -16.047 1.00 72.81 227 THR A C 1
ATOM 1787 O O . THR A 1 227 ? 14.721 -25.576 -15.139 1.00 72.81 227 THR A O 1
ATOM 1790 N N . GLY A 1 228 ? 14.218 -23.834 -16.491 1.00 60.44 228 GLY A N 1
ATOM 1791 C CA . GLY A 1 228 ? 15.197 -22.871 -15.966 1.00 60.44 228 GLY A CA 1
ATOM 1792 C C . GLY A 1 228 ? 14.565 -21.764 -15.141 1.00 60.44 228 GLY A C 1
ATOM 1793 O O . GLY A 1 228 ? 15.076 -21.491 -14.038 1.00 60.44 228 GLY A O 1
#

Radius of gyration: 27.86 Å; Cα contacts (8 Å, |Δi|>4): 125; chains: 1; bounding box: 56×58×71 Å

Foldseek 3Di:
DVVVVVVVCVVPPVVVVPDPPPCPPPPVVVVVVVVVVVVVVVVQVVQVVCVHDLSCQLVCNVVVVVVVVLVVLLVCLVVVVDDDDCFLPVPDPPDDDDDDPDDPVVVVVVVVVVVLVVLCVPADPVQLVVLLVVLLQDDPPVVVNVVSVVSNVVNSDDPVSSVVSNVNHPDDDRDGDDRDDDDSRVVRVVVVVVQVVVCVVPVDGDDDDDDDDDDCVVCVVVVVSVVD

Secondary structure (DSSP, 8-state):
-HHHHHHHHHHHTS-TTSSSSTTTT-HHHHHHHHHHHHHHHHHHHHHHHTTSHHHHHHTTHHHHHHHHHHHHHHHHHHTTSS--BTTTBS--TTPPPP------HHHHHHHHHHHHHHHHHTS-HHHHHHHHHHHHT--S-HHHHHHHHHHHHHTT--HHHHHHHHHHTT-PPPP--------TTHHHHHHHHHHHHHHHHHSS---------S-GGGTHHHHHHHH-

Mean predicted aligned error: 7.33 Å